Protein 1BH4 (pdb70)

Structure (mmCIF, N/CA/C/O backbone):
data_1BH4
#
_entry.id   1BH4
#
_cell.length_a   1.000
_cell.length_b   1.000
_cell.length_c   1.000
_cell.angle_alpha   90.00
_cell.angle_beta   90.00
_cell.angle_gamma   90.00
#
_symmetry.space_group_name_H-M   'P 1'
#
loop_
_atom_site.group_PDB
_atom_site.id
_atom_site.type_symbol
_atom_site.label_atom_id
_atom_site.label_alt_id
_atom_site.label_comp_id
_atom_site.label_asym_id
_atom_site.label_entity_id
_atom_site.label_seq_id
_atom_site.pdbx_PDB_ins_code
_atom_site.Cartn_x
_atom_site.Cartn_y
_atom_site.Cartn_z
_atom_site.occupancy
_atom_site.B_iso_or_equiv
_atom_site.auth_seq_id
_atom_site.auth_comp_id
_atom_sit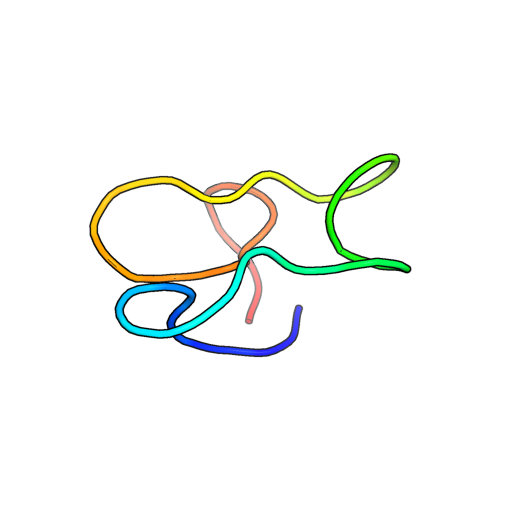e.auth_asym_id
_atom_site.auth_atom_id
_atom_site.pdbx_PDB_model_num
ATOM 1 N N . CYS A 1 1 ? 4.231 1.693 -6.088 1.00 0.00 1 CYS A N 1
ATOM 2 C CA . CYS A 1 1 ? 4.924 0.473 -5.576 1.00 0.00 1 CYS A CA 1
ATOM 3 C C . CYS A 1 1 ? 4.144 -0.755 -6.050 1.00 0.00 1 CYS A C 1
ATOM 4 O O . CYS A 1 1 ? 4.730 -1.718 -6.507 1.00 0.00 1 CYS A O 1
ATOM 11 N N . GLY A 1 2 ? 2.840 -0.675 -5.919 1.00 0.00 2 GLY A N 1
ATOM 12 C CA . GLY A 1 2 ? 1.968 -1.800 -6.343 1.00 0.00 2 GLY A CA 1
ATOM 13 C C . GLY A 1 2 ? 0.644 -1.265 -6.874 1.00 0.00 2 GLY A C 1
ATOM 14 O O . GLY A 1 2 ? 0.513 -1.024 -8.059 1.00 0.00 2 GLY A O 1
ATOM 18 N N . GLU A 1 3 ? -0.285 -1.088 -5.966 1.00 0.00 3 GLU A N 1
ATOM 19 C CA . GLU A 1 3 ? -1.655 -0.577 -6.314 1.00 0.00 3 GLU A CA 1
ATOM 20 C C . GLU A 1 3 ? -2.597 -0.575 -5.102 1.00 0.00 3 GLU A C 1
ATOM 21 O O . GLU A 1 3 ? -2.192 -0.823 -3.985 1.00 0.00 3 GLU A O 1
ATOM 33 N N . SER A 1 4 ? -3.846 -0.301 -5.383 1.00 0.00 4 SER A N 1
ATOM 34 C CA . SER A 1 4 ? -4.897 -0.254 -4.328 1.00 0.00 4 SER A CA 1
ATOM 35 C C . SER A 1 4 ? -4.917 -1.468 -3.407 1.00 0.00 4 SER A C 1
ATOM 36 O O . SER A 1 4 ? -4.606 -2.579 -3.793 1.00 0.00 4 SER A O 1
ATOM 44 N N . CYS A 1 5 ? -5.298 -1.160 -2.198 1.00 0.00 5 CYS A N 1
ATOM 45 C CA . CYS A 1 5 ? -5.403 -2.156 -1.101 1.00 0.00 5 CYS A CA 1
ATOM 46 C C . CYS A 1 5 ? -6.791 -2.090 -0.446 1.00 0.00 5 CYS A C 1
ATOM 47 O O . CYS A 1 5 ? -6.941 -2.257 0.751 1.00 0.00 5 CYS A O 1
ATOM 54 N N . VAL A 1 6 ? -7.771 -1.848 -1.276 1.00 0.00 6 VAL A N 1
ATOM 55 C CA . VAL A 1 6 ? -9.187 -1.749 -0.802 1.00 0.00 6 VAL A CA 1
ATOM 56 C C . VAL A 1 6 ? -9.678 -3.113 -0.293 1.00 0.00 6 VAL A C 1
ATOM 57 O O . VAL A 1 6 ? -10.054 -3.248 0.856 1.00 0.00 6 VAL A O 1
ATOM 70 N N . TRP A 1 7 ? -9.655 -4.079 -1.174 1.00 0.00 7 TRP A N 1
ATOM 71 C CA . TRP A 1 7 ? -10.104 -5.456 -0.826 1.00 0.00 7 TRP A CA 1
ATOM 72 C C . TRP A 1 7 ? -9.160 -6.130 0.177 1.00 0.00 7 TRP A C 1
ATOM 73 O O . TRP A 1 7 ? -9.599 -6.641 1.188 1.00 0.00 7 TRP A O 1
ATOM 94 N N . ILE A 1 8 ? -7.894 -6.103 -0.151 1.00 0.00 8 ILE A N 1
ATOM 95 C CA . ILE A 1 8 ? -6.842 -6.712 0.708 1.00 0.00 8 ILE A CA 1
ATOM 96 C C . ILE A 1 8 ? -5.664 -5.733 0.898 1.00 0.00 8 ILE A C 1
ATOM 97 O O . ILE A 1 8 ? -5.434 -4.899 0.045 1.00 0.00 8 ILE A O 1
ATOM 113 N N . PRO A 1 9 ? -4.946 -5.845 1.995 1.00 0.00 9 PRO A N 1
ATOM 114 C CA . PRO A 1 9 ? -3.691 -5.066 2.226 1.00 0.00 9 PRO A CA 1
ATOM 115 C C . PRO A 1 9 ? -2.534 -5.626 1.379 1.00 0.00 9 PRO A C 1
ATOM 116 O O . PRO A 1 9 ? -2.638 -6.699 0.816 1.00 0.00 9 PRO A O 1
ATOM 127 N N . CYS A 1 10 ? -1.467 -4.868 1.323 1.00 0.00 10 CYS A N 1
ATOM 128 C CA . CYS A 1 10 ? -0.259 -5.281 0.539 1.00 0.00 10 CYS A CA 1
ATOM 129 C C . CYS A 1 10 ? 0.664 -6.157 1.402 1.00 0.00 10 CYS A C 1
ATOM 130 O O . CYS A 1 10 ? 0.393 -6.392 2.564 1.00 0.00 10 CYS A O 1
ATOM 137 N N . ILE A 1 11 ? 1.730 -6.609 0.789 1.00 0.00 11 ILE A N 1
ATOM 138 C CA . ILE A 1 11 ? 2.737 -7.473 1.474 1.00 0.00 11 ILE A CA 1
ATOM 139 C C . ILE A 1 11 ? 4.100 -6.779 1.364 1.00 0.00 11 ILE A C 1
ATOM 140 O O . ILE A 1 11 ? 4.587 -6.220 2.328 1.00 0.00 11 ILE A O 1
ATOM 156 N N . SER A 1 12 ? 4.675 -6.832 0.189 1.00 0.00 12 SER A N 1
ATOM 157 C CA . SER A 1 12 ? 5.999 -6.197 -0.064 1.00 0.00 12 SER A CA 1
ATOM 158 C C . SER A 1 12 ? 5.878 -4.681 0.121 1.00 0.00 12 SER A C 1
ATOM 159 O O . SER A 1 12 ? 6.737 -4.046 0.701 1.00 0.00 12 SER A O 1
ATOM 167 N N . ALA A 1 13 ? 4.791 -4.159 -0.391 1.00 0.00 13 ALA A N 1
ATOM 168 C CA . ALA A 1 13 ? 4.507 -2.701 -0.302 1.00 0.00 13 ALA A CA 1
ATOM 169 C C . ALA A 1 13 ? 3.910 -2.315 1.066 1.00 0.00 13 ALA A C 1
ATOM 170 O O . ALA A 1 13 ? 3.429 -1.212 1.240 1.00 0.00 13 ALA A O 1
ATOM 177 N N . ALA A 1 14 ? 3.958 -3.238 1.996 1.00 0.00 14 ALA A N 1
ATOM 178 C CA . ALA A 1 14 ? 3.413 -2.982 3.366 1.00 0.00 14 ALA A CA 1
ATOM 179 C C . ALA A 1 14 ? 4.557 -2.473 4.252 1.00 0.00 14 ALA A C 1
ATOM 180 O O . ALA A 1 14 ? 4.432 -1.455 4.905 1.00 0.00 14 ALA A O 1
ATOM 187 N N . LEU A 1 15 ? 5.642 -3.209 4.239 1.00 0.00 15 LEU A N 1
ATOM 188 C CA . LEU A 1 15 ? 6.840 -2.843 5.047 1.00 0.00 15 LEU A CA 1
ATOM 189 C C . LEU A 1 15 ? 7.534 -1.608 4.451 1.00 0.00 15 LEU A C 1
ATOM 190 O O . LEU A 1 15 ? 7.551 -0.561 5.072 1.00 0.00 15 LEU A O 1
ATOM 206 N N . GLY A 1 16 ? 8.079 -1.766 3.270 1.00 0.00 16 GLY A N 1
ATOM 207 C CA . GLY A 1 16 ? 8.782 -0.645 2.577 1.00 0.00 16 GLY A CA 1
ATOM 208 C C . GLY A 1 16 ? 7.781 0.481 2.322 1.00 0.00 16 GLY A C 1
ATOM 209 O O . GLY A 1 16 ? 7.791 1.489 3.001 1.00 0.00 16 GLY A O 1
ATOM 213 N N . CYS A 1 17 ? 6.941 0.261 1.342 1.00 0.00 17 CYS A N 1
ATOM 214 C CA . CYS A 1 17 ? 5.902 1.272 0.982 1.00 0.00 17 CYS A CA 1
ATOM 215 C C . CYS A 1 17 ? 4.791 1.220 2.051 1.00 0.00 17 CYS A C 1
ATOM 216 O O . CYS A 1 17 ? 4.937 0.537 3.046 1.00 0.00 17 CYS A O 1
ATOM 223 N N . SER A 1 18 ? 3.713 1.932 1.826 1.00 0.00 18 SER A N 1
ATOM 224 C CA . SER A 1 18 ? 2.586 1.937 2.816 1.00 0.00 18 SER A CA 1
ATOM 225 C C . SER A 1 18 ? 1.231 2.132 2.128 1.00 0.00 18 SER A C 1
ATOM 226 O O . SER A 1 18 ? 1.107 2.922 1.210 1.00 0.00 18 SER A O 1
ATOM 234 N N . CYS A 1 19 ? 0.250 1.400 2.596 1.00 0.00 19 CYS A N 1
ATOM 235 C CA . CYS A 1 19 ? -1.117 1.507 2.005 1.00 0.00 19 CYS A CA 1
ATOM 236 C C . CYS A 1 19 ? -1.850 2.721 2.585 1.00 0.00 19 CYS A C 1
ATOM 237 O O . CYS A 1 19 ? -2.142 2.771 3.764 1.00 0.00 19 CYS A O 1
ATOM 244 N N . LYS A 1 20 ? -2.116 3.666 1.719 1.00 0.00 20 LYS A N 1
ATOM 245 C CA . LYS A 1 20 ? -2.827 4.916 2.119 1.00 0.00 20 LYS A CA 1
ATOM 246 C C . LYS A 1 20 ? -3.683 5.378 0.934 1.00 0.00 20 LYS A C 1
ATOM 247 O O . LYS A 1 20 ? -3.227 5.373 -0.193 1.00 0.00 20 LYS A O 1
ATOM 266 N N . ASN A 1 21 ? -4.900 5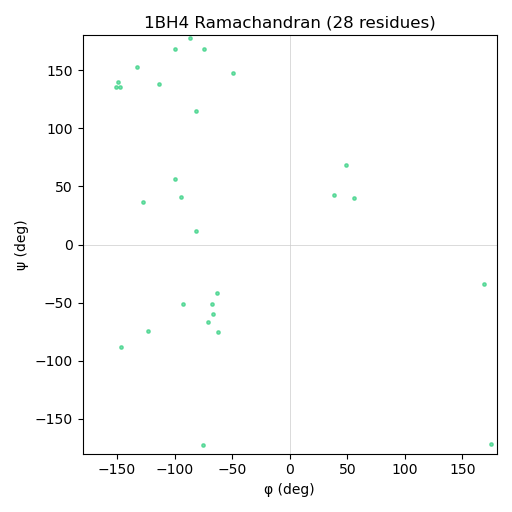.759 1.242 1.00 0.00 21 ASN A N 1
ATOM 267 C CA . ASN A 1 21 ? -5.873 6.237 0.208 1.00 0.00 21 ASN A CA 1
ATOM 268 C C . ASN A 1 21 ? -5.930 5.257 -0.979 1.00 0.00 21 ASN A C 1
ATOM 269 O O . ASN A 1 21 ? -5.507 5.564 -2.077 1.00 0.00 21 ASN A O 1
ATOM 280 N N . LYS A 1 22 ? -6.461 4.096 -0.682 1.00 0.00 22 LYS A N 1
ATOM 281 C CA . LYS A 1 22 ? -6.623 2.980 -1.673 1.00 0.00 22 LYS A CA 1
ATOM 282 C C . LYS A 1 22 ? -5.457 2.812 -2.671 1.00 0.00 22 LYS A C 1
ATOM 283 O O . LYS A 1 22 ? -5.672 2.603 -3.849 1.00 0.00 22 LYS A O 1
ATOM 302 N N . VAL A 1 23 ? -4.250 2.924 -2.169 1.00 0.00 23 VAL A N 1
ATOM 303 C CA . VAL A 1 23 ? -3.035 2.777 -3.014 1.00 0.00 23 VAL A CA 1
ATOM 304 C C . VAL A 1 23 ? -1.874 2.239 -2.150 1.00 0.00 23 VAL A C 1
ATOM 305 O O . VAL A 1 23 ? -1.683 2.725 -1.052 1.00 0.00 23 VAL A O 1
ATOM 318 N N . CYS A 1 24 ? -1.135 1.271 -2.645 1.00 0.00 24 CYS A N 1
ATOM 319 C CA . CYS A 1 24 ? 0.010 0.704 -1.854 1.00 0.00 24 CYS A CA 1
ATOM 320 C C . CYS A 1 24 ? 1.312 1.332 -2.365 1.00 0.00 24 CYS A C 1
ATOM 321 O O . CYS A 1 24 ? 2.229 0.642 -2.760 1.00 0.00 24 CYS A O 1
ATOM 328 N N . TYR A 1 25 ? 1.337 2.640 -2.330 1.00 0.00 25 TYR A N 1
ATOM 329 C CA . TYR A 1 25 ? 2.526 3.419 -2.796 1.00 0.00 25 TYR A CA 1
ATOM 330 C C . TYR A 1 25 ? 3.395 3.864 -1.622 1.00 0.00 25 TYR A C 1
ATOM 331 O O . TYR A 1 25 ? 2.989 3.781 -0.480 1.00 0.00 25 TYR A O 1
ATOM 349 N N . ARG A 1 26 ? 4.573 4.331 -1.948 1.00 0.00 26 ARG A N 1
ATOM 350 C CA . ARG A 1 26 ? 5.525 4.808 -0.898 1.00 0.00 26 ARG A CA 1
ATOM 351 C C . ARG A 1 26 ? 5.313 6.326 -0.765 1.00 0.00 26 ARG A C 1
ATOM 352 O O . ARG A 1 26 ? 6.246 7.096 -0.630 1.00 0.00 26 ARG A O 1
ATOM 373 N N . ASN A 1 27 ? 4.053 6.692 -0.813 1.00 0.00 27 ASN A N 1
ATOM 374 C CA . ASN A 1 27 ? 3.615 8.117 -0.707 1.00 0.00 27 ASN A CA 1
ATOM 375 C C . ASN A 1 27 ? 4.295 8.983 -1.783 1.00 0.00 27 ASN A C 1
ATOM 376 O O . ASN A 1 27 ? 4.691 10.106 -1.533 1.00 0.00 27 ASN A O 1
ATOM 387 N N . GLY A 1 28 ? 4.404 8.417 -2.961 1.00 0.00 28 GLY A N 1
ATOM 388 C CA . GLY A 1 28 ? 5.042 9.147 -4.090 1.00 0.00 28 GLY A CA 1
ATOM 389 C C . GLY A 1 28 ? 5.338 8.266 -5.311 1.00 0.00 28 GLY A C 1
ATOM 390 O O . GLY A 1 28 ? 5.250 8.738 -6.428 1.00 0.00 28 GLY A O 1
ATOM 394 N N . ILE A 1 29 ? 5.676 7.022 -5.070 1.00 0.00 29 ILE A N 1
ATOM 395 C CA . ILE A 1 29 ? 5.990 6.075 -6.188 1.00 0.00 29 ILE A CA 1
ATOM 396 C C . ILE A 1 29 ? 4.930 4.955 -6.273 1.00 0.00 29 ILE A C 1
ATOM 397 O O . ILE A 1 29 ? 4.521 4.445 -5.248 1.00 0.00 29 ILE A O 1
ATOM 413 N N . PRO A 1 30 ? 4.504 4.592 -7.465 1.00 0.00 30 PRO A N 1
ATOM 414 C CA . PRO A 1 30 ? 3.639 3.398 -7.653 1.00 0.00 30 PRO A CA 1
ATOM 415 C C . PRO A 1 30 ? 4.434 2.134 -7.302 1.00 0.00 30 PRO A C 1
ATOM 416 O O . PRO A 1 30 ? 5.185 1.613 -8.104 1.00 0.00 30 PRO A O 1
ATOM 427 N N . CYS A 1 1 ? 4.431 1.203 -5.905 1.00 0.00 1 CYS A N 2
ATOM 428 C CA . CYS A 1 1 ? 5.021 -0.029 -5.306 1.00 0.00 1 CYS A CA 2
ATOM 429 C C . CYS A 1 1 ? 4.177 -1.212 -5.782 1.00 0.00 1 CYS A C 2
ATOM 430 O O . CYS A 1 1 ? 4.709 -2.233 -6.176 1.00 0.00 1 CYS A O 2
ATOM 437 N N . GLY A 1 2 ? 2.880 -1.025 -5.726 1.00 0.00 2 GLY A N 2
ATOM 438 C CA . GLY A 1 2 ? 1.941 -2.089 -6.161 1.00 0.00 2 GLY A CA 2
ATOM 439 C C . GLY A 1 2 ? 0.669 -1.442 -6.698 1.00 0.00 2 GLY A C 2
ATOM 440 O O . GLY A 1 2 ? 0.579 -1.138 -7.872 1.00 0.00 2 GLY A O 2
ATOM 444 N N . GLU A 1 3 ? -0.260 -1.250 -5.795 1.00 0.00 3 GLU A N 2
ATOM 445 C CA . GLU A 1 3 ? -1.596 -0.637 -6.104 1.00 0.00 3 GLU A CA 2
ATOM 446 C C . GLU A 1 3 ? -2.522 -0.734 -4.880 1.00 0.00 3 GLU A C 2
ATOM 447 O O . GLU A 1 3 ? -2.071 -1.008 -3.786 1.00 0.00 3 GLU A O 2
ATOM 459 N N . SER A 1 4 ? -3.794 -0.509 -5.116 1.00 0.00 4 SER A N 2
ATOM 460 C CA . SER A 1 4 ? -4.830 -0.562 -4.041 1.00 0.00 4 SER A CA 2
ATOM 461 C C . SER A 1 4 ? -4.665 -1.717 -3.054 1.00 0.00 4 SER A C 2
ATOM 462 O O . SER A 1 4 ? -4.228 -2.803 -3.382 1.00 0.00 4 SER A O 2
ATOM 470 N N . CYS A 1 5 ? -5.049 -1.383 -1.855 1.00 0.00 5 CYS A N 2
ATOM 471 C CA . CYS A 1 5 ? -5.000 -2.300 -0.691 1.00 0.00 5 CYS A CA 2
ATOM 472 C C . CYS A 1 5 ? -6.252 -2.054 0.168 1.00 0.00 5 CYS A C 2
ATOM 473 O O . CYS A 1 5 ? -6.225 -2.145 1.381 1.00 0.00 5 CYS A O 2
ATOM 480 N N . VAL A 1 6 ? -7.321 -1.750 -0.522 1.00 0.00 6 VAL A N 2
ATOM 481 C CA . VAL A 1 6 ? -8.633 -1.473 0.142 1.00 0.00 6 VAL A CA 2
ATOM 482 C C . VAL A 1 6 ? -9.222 -2.763 0.735 1.00 0.00 6 VAL A C 2
ATOM 483 O O . VAL A 1 6 ? -9.432 -2.862 1.928 1.00 0.00 6 VAL A O 2
ATOM 496 N N . TRP A 1 7 ? -9.466 -3.709 -0.138 1.00 0.00 7 TRP A N 2
ATOM 497 C CA . TRP A 1 7 ? -10.042 -5.020 0.272 1.00 0.00 7 TRP A CA 2
ATOM 498 C C . TRP A 1 7 ? -9.099 -5.809 1.184 1.00 0.00 7 TRP A C 2
ATOM 499 O O . TRP A 1 7 ? -9.499 -6.284 2.229 1.00 0.00 7 TRP A O 2
ATOM 520 N N . ILE A 1 8 ? -7.875 -5.916 0.740 1.00 0.00 8 ILE A N 2
ATOM 521 C CA . ILE A 1 8 ? -6.822 -6.649 1.493 1.00 0.00 8 ILE A CA 2
ATOM 522 C C . ILE A 1 8 ? -5.529 -5.812 1.578 1.00 0.00 8 ILE A C 2
ATOM 523 O O . ILE A 1 8 ? -5.358 -4.887 0.810 1.00 0.00 8 ILE A O 2
ATOM 539 N N . PRO A 1 9 ? -4.652 -6.148 2.501 1.00 0.00 9 PRO A N 2
ATOM 540 C CA . PRO A 1 9 ? -3.288 -5.545 2.563 1.00 0.00 9 PRO A CA 2
ATOM 541 C C . PRO A 1 9 ? -2.473 -5.971 1.332 1.00 0.00 9 PRO A C 2
ATOM 542 O O . PRO A 1 9 ? -2.709 -7.023 0.768 1.00 0.00 9 PRO A O 2
ATOM 553 N N . CYS A 1 10 ? -1.536 -5.135 0.958 1.00 0.00 10 CYS A N 2
ATOM 554 C CA . CYS A 1 10 ? -0.673 -5.436 -0.227 1.00 0.00 10 CYS A CA 2
ATOM 555 C C . CYS A 1 10 ? 0.280 -6.609 0.033 1.00 0.00 10 CYS A C 2
ATOM 556 O O . CYS A 1 10 ? 0.472 -7.031 1.158 1.00 0.00 10 CYS A O 2
ATOM 563 N N . ILE A 1 11 ? 0.844 -7.092 -1.044 1.00 0.00 11 ILE A N 2
ATOM 564 C CA . ILE A 1 11 ? 1.805 -8.236 -0.981 1.00 0.00 11 ILE A CA 2
ATOM 565 C C . ILE A 1 11 ? 3.226 -7.682 -0.799 1.00 0.00 11 ILE A C 2
ATOM 566 O O . ILE A 1 11 ? 4.032 -8.261 -0.098 1.00 0.00 11 ILE A O 2
ATOM 582 N N . SER A 1 12 ? 3.477 -6.568 -1.445 1.00 0.00 12 SER A N 2
ATOM 583 C CA . SER A 1 12 ? 4.804 -5.906 -1.372 1.00 0.00 12 SER A CA 2
ATOM 584 C C . SER A 1 12 ? 4.908 -5.099 -0.061 1.00 0.00 12 SER A C 2
ATOM 585 O O . SER A 1 12 ? 4.974 -5.690 1.000 1.00 0.00 12 SER A O 2
ATOM 593 N N . ALA A 1 13 ? 4.922 -3.789 -0.167 1.00 0.00 13 ALA A N 2
ATOM 594 C CA . ALA A 1 13 ? 5.023 -2.876 1.023 1.00 0.00 13 ALA A CA 2
ATOM 595 C C . ALA A 1 13 ? 6.307 -3.072 1.859 1.00 0.00 13 ALA A C 2
ATOM 596 O O . ALA A 1 13 ? 6.524 -2.361 2.822 1.00 0.00 13 ALA A O 2
ATOM 603 N N . ALA A 1 14 ? 7.118 -4.023 1.465 1.00 0.00 14 ALA A N 2
ATOM 604 C CA . ALA A 1 14 ? 8.392 -4.319 2.190 1.00 0.00 14 ALA A CA 2
ATOM 605 C C . ALA A 1 14 ? 9.469 -3.270 1.890 1.00 0.00 14 ALA A C 2
ATOM 606 O O . ALA A 1 14 ? 10.286 -2.971 2.737 1.00 0.00 14 ALA A O 2
ATOM 613 N N . LEU A 1 15 ? 9.431 -2.749 0.687 1.00 0.00 15 LEU A N 2
ATOM 614 C CA . LEU A 1 15 ? 10.417 -1.716 0.251 1.00 0.00 15 LEU A CA 2
ATOM 615 C C . LEU A 1 15 ? 10.398 -0.507 1.200 1.00 0.00 15 LEU A C 2
ATOM 616 O O . LEU A 1 15 ? 11.421 0.085 1.484 1.00 0.00 15 LEU A O 2
ATOM 632 N N . GLY A 1 16 ? 9.210 -0.198 1.651 1.00 0.00 16 GLY A N 2
ATOM 633 C CA . GLY A 1 16 ? 8.983 0.941 2.580 1.00 0.00 16 GLY A CA 2
ATOM 634 C C . GLY A 1 16 ? 7.619 1.583 2.297 1.00 0.00 16 GLY A C 2
ATOM 635 O O . GLY A 1 16 ? 7.247 2.551 2.933 1.00 0.00 16 GLY A O 2
ATOM 639 N N . CYS A 1 17 ? 6.917 1.020 1.343 1.00 0.00 17 CYS A N 2
ATOM 640 C CA . CYS A 1 17 ? 5.572 1.538 0.954 1.00 0.00 17 CYS A CA 2
ATOM 641 C C . CYS A 1 17 ? 4.563 1.425 2.102 1.00 0.00 17 CYS A C 2
ATOM 642 O O . CYS A 1 17 ? 4.659 0.545 2.936 1.00 0.00 17 CYS A O 2
ATOM 649 N N . SER A 1 18 ? 3.628 2.340 2.088 1.00 0.00 18 SER A N 2
ATOM 650 C CA . SER A 1 18 ? 2.555 2.391 3.127 1.00 0.00 18 SER A CA 2
ATOM 651 C C . SER A 1 18 ? 1.216 2.579 2.409 1.00 0.00 18 SER A C 2
ATOM 652 O O . SER A 1 18 ? 1.095 3.443 1.561 1.00 0.00 18 SER A O 2
ATOM 660 N N . CYS A 1 19 ? 0.251 1.767 2.763 1.00 0.00 19 CYS A N 2
ATOM 661 C CA . CYS A 1 19 ? -1.087 1.882 2.109 1.00 0.00 19 CYS A CA 2
ATOM 662 C C . CYS A 1 19 ? -1.806 3.153 2.572 1.00 0.00 19 CYS A C 2
ATOM 663 O O . CYS A 1 19 ? -2.044 3.357 3.747 1.00 0.00 19 CYS A O 2
ATOM 670 N N . LYS A 1 20 ? -2.123 3.965 1.599 1.00 0.00 20 LYS A N 2
ATOM 671 C CA . LYS A 1 20 ? -2.828 5.259 1.838 1.00 0.00 20 LYS A CA 2
ATOM 672 C C . LYS A 1 20 ? -3.529 5.676 0.542 1.00 0.00 20 LYS A C 2
ATOM 673 O O . LYS A 1 20 ? -3.025 5.424 -0.536 1.00 0.00 20 LYS A O 2
ATOM 692 N N . ASN A 1 21 ? -4.673 6.303 0.694 1.00 0.00 21 ASN A N 2
ATOM 693 C CA . ASN A 1 21 ? -5.479 6.772 -0.481 1.00 0.00 21 ASN A CA 2
ATOM 694 C C . ASN A 1 21 ? -5.702 5.605 -1.462 1.00 0.00 21 ASN A C 2
ATOM 695 O O . ASN A 1 21 ? -5.361 5.680 -2.628 1.00 0.00 21 ASN A O 2
ATOM 706 N N . LYS A 1 22 ? -6.277 4.560 -0.912 1.00 0.00 22 LYS A N 2
ATOM 707 C CA . LYS A 1 22 ? -6.604 3.293 -1.649 1.00 0.00 22 LYS A CA 2
ATOM 708 C C . LYS A 1 22 ? -5.543 2.851 -2.682 1.00 0.00 22 LYS A C 2
ATOM 709 O O . LYS A 1 22 ? -5.863 2.385 -3.759 1.00 0.00 22 LYS A O 2
ATOM 728 N N . VAL A 1 23 ? -4.300 3.023 -2.303 1.00 0.00 23 VAL A N 2
ATOM 729 C CA . VAL A 1 23 ? -3.143 2.651 -3.157 1.00 0.00 23 VAL A CA 2
ATOM 730 C C . VAL A 1 23 ? -1.977 2.272 -2.224 1.00 0.00 23 VAL A C 2
ATOM 731 O O . VAL A 1 23 ? -1.817 2.874 -1.179 1.00 0.00 23 VAL A O 2
ATOM 744 N N . CYS A 1 24 ? -1.197 1.297 -2.623 1.00 0.00 24 CYS A N 2
ATOM 745 C CA . CYS A 1 24 ? -0.038 0.858 -1.777 1.00 0.00 24 CYS A CA 2
ATOM 746 C C . CYS A 1 24 ? 1.277 1.405 -2.333 1.00 0.00 24 CYS A C 2
ATOM 747 O O . CYS A 1 24 ? 2.113 0.658 -2.803 1.00 0.00 24 CYS A O 2
ATOM 754 N N . TYR A 1 25 ? 1.412 2.704 -2.257 1.00 0.00 25 TYR A N 2
ATOM 755 C CA . TYR A 1 25 ? 2.638 3.403 -2.756 1.00 0.00 25 TYR A CA 2
ATOM 756 C C . TYR A 1 25 ? 3.448 3.938 -1.572 1.00 0.00 25 TYR A C 2
ATOM 757 O O . TYR A 1 25 ? 2.983 3.940 -0.449 1.00 0.00 25 TYR A O 2
ATOM 775 N N . ARG A 1 26 ? 4.645 4.376 -1.871 1.00 0.00 26 ARG A N 2
ATOM 776 C CA . ARG A 1 26 ? 5.548 4.936 -0.816 1.00 0.00 26 ARG A CA 2
ATOM 777 C C . ARG A 1 26 ? 5.425 6.467 -0.908 1.00 0.00 26 ARG A C 2
ATOM 778 O O . ARG A 1 26 ? 6.387 7.199 -0.773 1.00 0.00 26 ARG A O 2
ATOM 799 N N . ASN A 1 27 ? 4.202 6.878 -1.140 1.00 0.00 27 ASN A N 2
ATOM 800 C CA . ASN A 1 27 ? 3.835 8.321 -1.274 1.00 0.00 27 ASN A CA 2
ATOM 801 C C . ASN A 1 27 ? 4.676 8.991 -2.372 1.00 0.00 27 ASN A C 2
ATOM 802 O O . ASN A 1 27 ? 5.174 10.089 -2.209 1.00 0.00 27 ASN A O 2
ATOM 813 N N . GLY A 1 28 ? 4.802 8.292 -3.472 1.00 0.00 28 GLY A N 2
ATOM 814 C CA . GLY A 1 28 ? 5.594 8.829 -4.613 1.00 0.00 28 GLY A CA 2
ATOM 815 C C . GLY A 1 28 ? 5.941 7.773 -5.665 1.00 0.00 28 GLY A C 2
ATOM 816 O O . GLY A 1 28 ? 6.029 8.095 -6.835 1.00 0.00 28 GLY A O 2
ATOM 820 N N . ILE A 1 29 ? 6.127 6.552 -5.227 1.00 0.00 29 ILE A N 2
ATOM 821 C CA . ILE A 1 29 ? 6.476 5.440 -6.166 1.00 0.00 29 ILE A CA 2
ATOM 822 C C . ILE A 1 29 ? 5.314 4.427 -6.242 1.00 0.00 29 ILE A C 2
ATOM 823 O O . ILE A 1 29 ? 4.756 4.081 -5.220 1.00 0.00 29 ILE A O 2
ATOM 839 N N . PRO A 1 30 ? 4.968 3.976 -7.427 1.00 0.00 30 PRO A N 2
ATOM 840 C CA . PRO A 1 30 ? 4.015 2.848 -7.583 1.00 0.00 30 PRO A CA 2
ATOM 841 C C . PRO A 1 30 ? 4.707 1.559 -7.132 1.00 0.00 30 PRO A C 2
ATOM 842 O O . PRO A 1 30 ? 5.445 0.943 -7.877 1.00 0.00 30 PRO A O 2
ATOM 853 N N . CYS A 1 1 ? 4.388 1.373 -5.930 1.00 0.00 1 CYS A N 3
ATOM 854 C CA . CYS A 1 1 ? 4.983 0.112 -5.389 1.00 0.00 1 CYS A CA 3
ATOM 855 C C . CYS A 1 1 ? 4.174 -1.049 -5.968 1.00 0.00 1 CYS A C 3
ATOM 856 O O . CYS A 1 1 ? 4.735 -2.006 -6.466 1.00 0.00 1 CYS A O 3
ATOM 863 N N . GLY A 1 2 ? 2.871 -0.915 -5.881 1.00 0.00 2 GLY A N 3
ATOM 864 C CA . GLY A 1 2 ? 1.962 -1.964 -6.404 1.00 0.00 2 GLY A CA 3
ATOM 865 C C . GLY A 1 2 ? 0.664 -1.313 -6.877 1.00 0.00 2 GLY A C 3
ATOM 866 O O . GLY A 1 2 ? 0.547 -0.940 -8.028 1.00 0.00 2 GLY A O 3
ATOM 870 N N . GLU A 1 3 ? -0.256 -1.191 -5.952 1.00 0.00 3 GLU A N 3
ATOM 871 C CA . GLU A 1 3 ? -1.602 -0.585 -6.224 1.00 0.00 3 GLU A CA 3
ATOM 872 C C . GLU A 1 3 ? -2.511 -0.693 -4.990 1.00 0.00 3 GLU A C 3
ATOM 873 O O . GLU A 1 3 ? -2.055 -0.994 -3.903 1.00 0.00 3 GLU A O 3
ATOM 885 N N . SER A 1 4 ? -3.780 -0.449 -5.221 1.00 0.00 4 SER A N 3
ATOM 886 C CA . SER A 1 4 ? -4.821 -0.500 -4.153 1.00 0.00 4 SER A CA 3
ATOM 887 C C . SER A 1 4 ? -4.702 -1.677 -3.186 1.00 0.00 4 SER A C 3
ATOM 888 O O . SER A 1 4 ? -4.296 -2.771 -3.528 1.00 0.00 4 SER A O 3
ATOM 896 N N . CYS A 1 5 ? -5.091 -1.345 -1.987 1.00 0.00 5 CYS A N 3
ATOM 897 C CA . CYS A 1 5 ? -5.087 -2.271 -0.828 1.00 0.00 5 CYS A CA 3
ATOM 898 C C . CYS A 1 5 ? -6.422 -2.109 -0.082 1.00 0.00 5 CYS A C 3
ATOM 899 O O . CYS A 1 5 ? -6.476 -2.030 1.131 1.00 0.00 5 CYS A O 3
ATOM 906 N N . VAL A 1 6 ? -7.471 -2.068 -0.862 1.00 0.00 6 VAL A N 3
ATOM 907 C CA . VAL A 1 6 ? -8.847 -1.915 -0.303 1.00 0.00 6 VAL A CA 3
ATOM 908 C C . VAL A 1 6 ? -9.349 -3.276 0.197 1.00 0.00 6 VAL A C 3
ATOM 909 O O . VAL A 1 6 ? -9.540 -3.470 1.382 1.00 0.00 6 VAL A O 3
ATOM 922 N N . TRP A 1 7 ? -9.540 -4.173 -0.735 1.00 0.00 7 TRP A N 3
ATOM 923 C CA . TRP A 1 7 ? -10.025 -5.544 -0.415 1.00 0.00 7 TRP A CA 3
ATOM 924 C C . TRP A 1 7 ? -8.980 -6.334 0.384 1.00 0.00 7 TRP A C 3
ATOM 925 O O . TRP A 1 7 ? -9.308 -6.979 1.362 1.00 0.00 7 TRP A O 3
ATOM 946 N N . ILE A 1 8 ? -7.755 -6.251 -0.072 1.00 0.00 8 ILE A N 3
ATOM 947 C CA . ILE A 1 8 ? -6.611 -6.948 0.573 1.00 0.00 8 ILE A CA 3
ATOM 948 C C . ILE A 1 8 ? -5.601 -5.909 1.096 1.00 0.00 8 ILE A C 3
ATOM 949 O O . ILE A 1 8 ? -5.680 -4.757 0.720 1.00 0.00 8 ILE A O 3
ATOM 965 N N . PRO A 1 9 ? -4.680 -6.317 1.941 1.00 0.00 9 PRO A N 3
ATOM 966 C CA . PRO A 1 9 ? -3.473 -5.502 2.269 1.00 0.00 9 PRO A CA 3
ATOM 967 C C . PRO A 1 9 ? -2.473 -5.553 1.095 1.00 0.00 9 PRO A C 3
ATOM 968 O O . PRO A 1 9 ? -2.780 -6.072 0.039 1.00 0.00 9 PRO A O 3
ATOM 979 N N . CYS A 1 10 ? -1.304 -5.008 1.321 1.00 0.00 10 CYS A N 3
ATOM 980 C CA . CYS A 1 10 ? -0.240 -4.994 0.267 1.00 0.00 10 CYS A CA 3
ATOM 981 C C . CYS A 1 10 ? 0.400 -6.398 0.162 1.00 0.00 10 CYS A C 3
ATOM 982 O O . CYS A 1 10 ? -0.118 -7.357 0.700 1.00 0.00 10 CYS A O 3
ATOM 989 N N . ILE A 1 11 ? 1.509 -6.470 -0.534 1.00 0.00 11 ILE A N 3
ATOM 990 C CA . ILE A 1 11 ? 2.243 -7.759 -0.723 1.00 0.00 11 ILE A CA 3
ATOM 991 C C . ILE A 1 11 ? 3.743 -7.504 -0.535 1.00 0.00 11 ILE A C 3
ATOM 992 O O . ILE A 1 11 ? 4.379 -8.113 0.304 1.00 0.00 11 ILE A O 3
ATOM 1008 N N . SER A 1 12 ? 4.251 -6.602 -1.336 1.00 0.00 12 SER A N 3
ATOM 1009 C CA . SER A 1 12 ? 5.693 -6.226 -1.295 1.00 0.00 12 SER A CA 3
ATOM 1010 C C . SER A 1 12 ? 6.106 -5.686 0.085 1.00 0.00 12 SER A C 3
ATOM 1011 O O . SER A 1 12 ? 6.620 -6.433 0.895 1.00 0.00 12 SER A O 3
ATOM 1019 N N . ALA A 1 13 ? 5.873 -4.413 0.308 1.00 0.00 13 ALA A N 3
ATOM 1020 C CA . ALA A 1 13 ? 6.221 -3.734 1.603 1.00 0.00 13 ALA A CA 3
ATOM 1021 C C . ALA A 1 13 ? 7.743 -3.624 1.829 1.00 0.00 13 ALA A C 3
ATOM 1022 O O . ALA A 1 13 ? 8.177 -2.870 2.679 1.00 0.00 13 ALA A O 3
ATOM 1029 N N . ALA A 1 14 ? 8.508 -4.374 1.069 1.00 0.00 14 ALA A N 3
ATOM 1030 C CA . ALA A 1 14 ? 10.000 -4.353 1.193 1.00 0.00 14 ALA A CA 3
ATOM 1031 C C . ALA A 1 14 ? 10.509 -2.988 0.723 1.00 0.00 14 ALA A C 3
ATOM 1032 O O . ALA A 1 14 ? 11.472 -2.462 1.249 1.00 0.00 14 ALA A O 3
ATOM 1039 N N . LEU A 1 15 ? 9.825 -2.464 -0.265 1.00 0.00 15 LEU A N 3
ATOM 1040 C CA . LEU A 1 15 ? 10.175 -1.134 -0.848 1.00 0.00 15 LEU A CA 3
ATOM 1041 C C . LEU A 1 15 ? 9.916 -0.008 0.175 1.00 0.00 15 LEU A C 3
ATOM 1042 O O . LEU A 1 15 ? 10.231 1.139 -0.077 1.00 0.00 15 LEU A O 3
ATOM 1058 N N . GLY A 1 16 ? 9.348 -0.382 1.296 1.00 0.00 16 GLY A N 3
ATOM 1059 C CA . GLY A 1 16 ? 9.030 0.583 2.382 1.00 0.00 16 GLY A CA 3
ATOM 1060 C C . GLY A 1 16 ? 7.696 1.280 2.097 1.00 0.00 16 GLY A C 3
ATOM 1061 O O . GLY A 1 16 ? 7.446 2.368 2.581 1.00 0.00 16 GLY A O 3
ATOM 1065 N N . CYS A 1 17 ? 6.877 0.621 1.313 1.00 0.00 17 CYS A N 3
ATOM 1066 C CA . CYS A 1 17 ? 5.544 1.186 0.952 1.00 0.00 17 CYS A CA 3
ATOM 1067 C C . CYS A 1 17 ? 4.565 1.148 2.132 1.00 0.00 17 CYS A C 3
ATOM 1068 O O . CYS A 1 17 ? 4.747 0.410 3.081 1.00 0.00 17 CYS A O 3
ATOM 1075 N N . SER A 1 18 ? 3.553 1.968 2.010 1.00 0.00 18 SER A N 3
ATOM 1076 C CA . SER A 1 18 ? 2.488 2.080 3.052 1.00 0.00 18 SER A CA 3
ATOM 1077 C C . SER A 1 18 ? 1.168 2.348 2.328 1.00 0.00 18 SER A C 3
ATOM 1078 O O . SER A 1 18 ? 1.105 3.197 1.458 1.00 0.00 18 SER A O 3
ATOM 1086 N N . CYS A 1 19 ? 0.151 1.614 2.707 1.00 0.00 19 CYS A N 3
ATOM 1087 C CA . CYS A 1 19 ? -1.183 1.796 2.064 1.00 0.00 19 CYS A CA 3
ATOM 1088 C C . CYS A 1 19 ? -1.808 3.129 2.489 1.00 0.00 19 CYS A C 3
ATOM 1089 O O . CYS A 1 19 ? -2.181 3.316 3.630 1.00 0.00 19 CYS A O 3
ATOM 1096 N N . LYS A 1 20 ? -1.889 4.012 1.526 1.00 0.00 20 LYS A N 3
ATOM 1097 C CA . LYS A 1 20 ? -2.468 5.370 1.747 1.00 0.00 20 LYS A CA 3
ATOM 1098 C C . LYS A 1 20 ? -3.345 5.724 0.539 1.00 0.00 20 LYS A C 3
ATOM 1099 O O . LYS A 1 20 ? -2.923 5.594 -0.595 1.00 0.00 20 LYS A O 3
ATOM 1118 N N . ASN A 1 21 ? -4.544 6.162 0.837 1.00 0.00 21 ASN A N 3
ATOM 1119 C CA . ASN A 1 21 ? -5.538 6.555 -0.211 1.00 0.00 21 ASN A CA 3
ATOM 1120 C C . ASN A 1 21 ? -5.752 5.422 -1.235 1.00 0.00 21 ASN A C 3
ATOM 1121 O O . ASN A 1 21 ? -5.411 5.548 -2.396 1.00 0.00 21 ASN A O 3
ATOM 1132 N N . LYS A 1 22 ? -6.318 4.349 -0.735 1.00 0.00 22 LYS A N 3
ATOM 1133 C CA . LYS A 1 22 ? -6.628 3.117 -1.541 1.00 0.00 22 LYS A CA 3
ATOM 1134 C C . LYS A 1 22 ? -5.582 2.774 -2.624 1.00 0.00 22 LYS A C 3
ATOM 1135 O O . LYS A 1 22 ? -5.919 2.357 -3.715 1.00 0.00 22 LYS A O 3
ATOM 1154 N N . VAL A 1 23 ? -4.336 2.975 -2.269 1.00 0.00 23 VAL A N 3
ATOM 1155 C CA . VAL A 1 23 ? -3.183 2.707 -3.163 1.00 0.00 23 VAL A CA 3
ATOM 1156 C C . VAL A 1 23 ? -1.995 2.331 -2.251 1.00 0.00 23 VAL A C 3
ATOM 1157 O O . VAL A 1 23 ? -1.792 2.991 -1.250 1.00 0.00 23 VAL A O 3
ATOM 1170 N N . CYS A 1 24 ? -1.246 1.307 -2.601 1.00 0.00 24 CYS A N 3
ATOM 1171 C CA . CYS A 1 24 ? -0.080 0.910 -1.737 1.00 0.00 24 CYS A CA 3
ATOM 1172 C C . CYS A 1 24 ? 1.230 1.368 -2.382 1.00 0.00 24 CYS A C 3
ATOM 1173 O O . CYS A 1 24 ? 1.918 0.594 -3.021 1.00 0.00 24 CYS A O 3
ATOM 1180 N N . TYR A 1 25 ? 1.521 2.631 -2.179 1.00 0.00 25 TYR A N 3
ATOM 1181 C CA . TYR A 1 25 ? 2.756 3.280 -2.727 1.00 0.00 25 TYR A CA 3
ATOM 1182 C C . TYR A 1 25 ? 3.684 3.699 -1.583 1.00 0.00 25 TYR A C 3
ATOM 1183 O O . TYR A 1 25 ? 3.304 3.669 -0.428 1.00 0.00 25 TYR A O 3
ATOM 1201 N N . ARG A 1 26 ? 4.881 4.084 -1.953 1.00 0.00 26 ARG A N 3
ATOM 1202 C CA . ARG A 1 26 ? 5.898 4.527 -0.949 1.00 0.00 26 ARG A CA 3
ATOM 1203 C C . ARG A 1 26 ? 5.824 6.059 -0.848 1.00 0.00 26 ARG A C 3
ATOM 1204 O O . ARG A 1 26 ? 6.827 6.747 -0.785 1.00 0.00 26 ARG A O 3
ATOM 1225 N N . ASN A 1 27 ? 4.600 6.533 -0.837 1.00 0.00 27 ASN A N 3
ATOM 1226 C CA . ASN A 1 27 ? 4.300 7.995 -0.744 1.00 0.00 27 ASN A CA 3
ATOM 1227 C C . ASN A 1 27 ? 4.994 8.786 -1.867 1.00 0.00 27 ASN A C 3
ATOM 1228 O O . ASN A 1 27 ? 5.522 9.860 -1.647 1.00 0.00 27 ASN A O 3
ATOM 1239 N N . GLY A 1 28 ? 4.965 8.219 -3.049 1.00 0.00 28 GLY A N 3
ATOM 1240 C CA . GLY A 1 28 ? 5.603 8.888 -4.218 1.00 0.00 28 GLY A CA 3
ATOM 1241 C C . GLY A 1 28 ? 5.869 7.950 -5.401 1.00 0.00 28 GLY A C 3
ATOM 1242 O O . GLY A 1 28 ? 5.761 8.368 -6.537 1.00 0.00 28 GLY A O 3
ATOM 1246 N N . ILE A 1 29 ? 6.208 6.718 -5.105 1.00 0.00 29 ILE A N 3
ATOM 1247 C CA . ILE A 1 29 ? 6.497 5.716 -6.181 1.00 0.00 29 ILE A CA 3
ATOM 1248 C C . ILE A 1 29 ? 5.380 4.651 -6.228 1.00 0.00 29 ILE A C 3
ATOM 1249 O O . ILE A 1 29 ? 4.926 4.220 -5.185 1.00 0.00 29 ILE A O 3
ATOM 1265 N N . PRO A 1 30 ? 4.957 4.247 -7.405 1.00 0.00 30 PRO A N 3
ATOM 1266 C CA . PRO A 1 30 ? 4.011 3.110 -7.539 1.00 0.00 30 PRO A CA 3
ATOM 1267 C C . PRO A 1 30 ? 4.703 1.806 -7.124 1.00 0.00 30 PRO A C 3
ATOM 1268 O O . PRO A 1 30 ? 5.484 1.246 -7.870 1.00 0.00 30 PRO A O 3
ATOM 1279 N N . CYS A 1 1 ? 4.481 1.376 -5.664 1.00 0.00 1 CYS A N 4
ATOM 1280 C CA . CYS A 1 1 ? 5.089 0.034 -5.400 1.00 0.00 1 CYS A CA 4
ATOM 1281 C C . CYS A 1 1 ? 4.252 -1.008 -6.147 1.00 0.00 1 CYS A C 4
ATOM 1282 O O . CYS A 1 1 ? 4.791 -1.872 -6.812 1.00 0.00 1 CYS A O 4
ATOM 1289 N N . GLY A 1 2 ? 2.954 -0.884 -6.007 1.00 0.00 2 GLY A N 4
ATOM 1290 C CA . GLY A 1 2 ? 2.018 -1.825 -6.676 1.00 0.00 2 GLY A CA 4
ATOM 1291 C C . GLY A 1 2 ? 0.716 -1.094 -6.980 1.00 0.00 2 GLY A C 4
ATOM 1292 O O . GLY A 1 2 ? 0.560 -0.545 -8.054 1.00 0.00 2 GLY A O 4
ATOM 1296 N N . GLU A 1 3 ? -0.171 -1.102 -6.012 1.00 0.00 3 GLU A N 4
ATOM 1297 C CA . GLU A 1 3 ? -1.502 -0.431 -6.159 1.00 0.00 3 GLU A CA 4
ATOM 1298 C C . GLU A 1 3 ? -2.412 -0.618 -4.929 1.00 0.00 3 GLU A C 4
ATOM 1299 O O . GLU A 1 3 ? -1.976 -1.030 -3.872 1.00 0.00 3 GLU A O 4
ATOM 1311 N N . SER A 1 4 ? -3.667 -0.302 -5.143 1.00 0.00 4 SER A N 4
ATOM 1312 C CA . SER A 1 4 ? -4.742 -0.393 -4.113 1.00 0.00 4 SER A CA 4
ATOM 1313 C C . SER A 1 4 ? -4.696 -1.526 -3.091 1.00 0.00 4 SER A C 4
ATOM 1314 O O . SER A 1 4 ? -4.310 -2.645 -3.361 1.00 0.00 4 SER A O 4
ATOM 1322 N N . CYS A 1 5 ? -5.124 -1.118 -1.925 1.00 0.00 5 CYS A N 4
ATOM 1323 C CA . CYS A 1 5 ? -5.201 -1.984 -0.725 1.00 0.00 5 CYS A CA 4
ATOM 1324 C C . CYS A 1 5 ? -6.668 -2.255 -0.361 1.00 0.00 5 CYS A C 4
ATOM 1325 O O . CYS A 1 5 ? -6.991 -2.642 0.746 1.00 0.00 5 CYS A O 4
ATOM 1332 N N . VAL A 1 6 ? -7.500 -2.038 -1.345 1.00 0.00 6 VAL A N 4
ATOM 1333 C CA . VAL A 1 6 ? -8.975 -2.236 -1.202 1.00 0.00 6 VAL A CA 4
ATOM 1334 C C . VAL A 1 6 ? -9.294 -3.732 -1.316 1.00 0.00 6 VAL A C 4
ATOM 1335 O O . VAL A 1 6 ? -9.675 -4.363 -0.349 1.00 0.00 6 VAL A O 4
ATOM 1348 N N . TRP A 1 7 ? -9.121 -4.240 -2.510 1.00 0.00 7 TRP A N 4
ATOM 1349 C CA . TRP A 1 7 ? -9.383 -5.677 -2.798 1.00 0.00 7 TRP A CA 4
ATOM 1350 C C . TRP A 1 7 ? -8.454 -6.557 -1.956 1.00 0.00 7 TRP A C 4
ATOM 1351 O O . TRP A 1 7 ? -8.843 -7.601 -1.470 1.00 0.00 7 TRP A O 4
ATOM 1372 N N . ILE A 1 8 ? -7.246 -6.077 -1.827 1.00 0.00 8 ILE A N 4
ATOM 1373 C CA . ILE A 1 8 ? -6.198 -6.784 -1.045 1.00 0.00 8 ILE A CA 4
ATOM 1374 C C . ILE A 1 8 ? -5.077 -5.784 -0.676 1.00 0.00 8 ILE A C 4
ATOM 1375 O O . ILE A 1 8 ? -4.394 -5.293 -1.555 1.00 0.00 8 ILE A O 4
ATOM 1391 N N . PRO A 1 9 ? -4.909 -5.497 0.599 1.00 0.00 9 PRO A N 4
ATOM 1392 C CA . PRO A 1 9 ? -3.698 -4.791 1.109 1.00 0.00 9 PRO A CA 4
ATOM 1393 C C . PRO A 1 9 ? -2.437 -5.595 0.777 1.00 0.00 9 PRO A C 4
ATOM 1394 O O . PRO A 1 9 ? -2.440 -6.810 0.831 1.00 0.00 9 PRO A O 4
ATOM 1405 N N . CYS A 1 10 ? -1.399 -4.874 0.443 1.00 0.00 10 CYS A N 4
ATOM 1406 C CA . CYS A 1 10 ? -0.097 -5.517 0.089 1.00 0.00 10 CYS A CA 4
ATOM 1407 C C . CYS A 1 10 ? 0.550 -6.237 1.283 1.00 0.00 10 CYS A C 4
ATOM 1408 O O . CYS A 1 10 ? 0.051 -6.203 2.391 1.00 0.00 10 CYS A O 4
ATOM 1415 N N . ILE A 1 11 ? 1.656 -6.870 0.987 1.00 0.00 11 ILE A N 4
ATOM 1416 C CA . ILE A 1 11 ? 2.444 -7.631 2.001 1.00 0.00 11 ILE A CA 4
ATOM 1417 C C . ILE A 1 11 ? 3.916 -7.258 1.797 1.00 0.00 11 ILE A C 4
ATOM 1418 O O . ILE A 1 11 ? 4.566 -6.752 2.691 1.00 0.00 11 ILE A O 4
ATOM 1434 N N . SER A 1 12 ? 4.388 -7.527 0.606 1.00 0.00 12 SER A N 4
ATOM 1435 C CA . SER A 1 12 ? 5.797 -7.227 0.236 1.00 0.00 12 SER A CA 4
ATOM 1436 C C . SER A 1 12 ? 5.955 -5.707 0.133 1.00 0.00 12 SER A C 4
ATOM 1437 O O . SER A 1 12 ? 6.825 -5.122 0.751 1.00 0.00 12 SER A O 4
ATOM 1445 N N . ALA A 1 13 ? 5.089 -5.125 -0.657 1.00 0.00 13 ALA A N 4
ATOM 1446 C CA . ALA A 1 13 ? 5.102 -3.651 -0.866 1.00 0.00 13 ALA A CA 4
ATOM 1447 C C . ALA A 1 13 ? 4.689 -2.924 0.423 1.00 0.00 13 ALA A C 4
ATOM 1448 O O . ALA A 1 13 ? 4.976 -1.754 0.588 1.00 0.00 13 ALA A O 4
ATOM 1455 N N . ALA A 1 14 ? 4.026 -3.643 1.297 1.00 0.00 14 ALA A N 4
ATOM 1456 C CA . ALA A 1 14 ? 3.570 -3.049 2.593 1.00 0.00 14 ALA A CA 4
ATOM 1457 C C . ALA A 1 14 ? 4.786 -2.692 3.463 1.00 0.00 14 ALA A C 4
ATOM 1458 O O . ALA A 1 14 ? 4.722 -1.793 4.279 1.00 0.00 14 ALA A O 4
ATOM 1465 N N . LEU A 1 15 ? 5.858 -3.419 3.257 1.00 0.00 15 LEU A N 4
ATOM 1466 C CA . LEU A 1 15 ? 7.112 -3.182 4.026 1.00 0.00 15 LEU A CA 4
ATOM 1467 C C . LEU A 1 15 ? 7.770 -1.895 3.511 1.00 0.00 15 LEU A C 4
ATOM 1468 O O . LEU A 1 15 ? 8.021 -0.980 4.270 1.00 0.00 15 LEU A O 4
ATOM 1484 N N . GLY A 1 16 ? 8.023 -1.878 2.225 1.00 0.00 16 GLY A N 4
ATOM 1485 C CA . GLY A 1 16 ? 8.659 -0.696 1.573 1.00 0.00 16 GLY A CA 4
ATOM 1486 C C . GLY A 1 16 ? 7.694 0.492 1.625 1.00 0.00 16 GLY A C 4
ATOM 1487 O O . GLY A 1 16 ? 7.891 1.425 2.379 1.00 0.00 16 GLY A O 4
ATOM 1491 N N . CYS A 1 17 ? 6.677 0.402 0.807 1.00 0.00 17 CYS A N 4
ATOM 1492 C CA . CYS A 1 17 ? 5.639 1.471 0.735 1.00 0.00 17 CYS A CA 4
ATOM 1493 C C . CYS A 1 17 ? 4.595 1.260 1.839 1.00 0.00 17 CYS A C 4
ATOM 1494 O O . CYS A 1 17 ? 4.717 0.361 2.648 1.00 0.00 17 CYS A O 4
ATOM 1501 N N . SER A 1 18 ? 3.597 2.107 1.828 1.00 0.00 18 SER A N 4
ATOM 1502 C CA . SER A 1 18 ? 2.494 2.036 2.837 1.00 0.00 18 SER A CA 4
ATOM 1503 C C . SER A 1 18 ? 1.152 2.036 2.099 1.00 0.00 18 SER A C 4
ATOM 1504 O O . SER A 1 18 ? 1.101 2.287 0.911 1.00 0.00 18 SER A O 4
ATOM 1512 N N . CYS A 1 19 ? 0.097 1.752 2.820 1.00 0.00 19 CYS A N 4
ATOM 1513 C CA . CYS A 1 19 ? -1.257 1.730 2.192 1.00 0.00 19 CYS A CA 4
ATOM 1514 C C . CYS A 1 19 ? -2.013 2.997 2.606 1.00 0.00 19 CYS A C 4
ATOM 1515 O O . CYS A 1 19 ? -2.550 3.084 3.694 1.00 0.00 19 CYS A O 4
ATOM 1522 N N . LYS A 1 20 ? -2.016 3.943 1.702 1.00 0.00 20 LYS A N 4
ATOM 1523 C CA . LYS A 1 20 ? -2.703 5.253 1.932 1.00 0.00 20 LYS A CA 4
ATOM 1524 C C . LYS A 1 20 ? -3.545 5.608 0.704 1.00 0.00 20 LYS A C 4
ATOM 1525 O O . LYS A 1 20 ? -3.122 5.381 -0.414 1.00 0.00 20 LYS A O 4
ATOM 1544 N N . ASN A 1 21 ? -4.712 6.154 0.954 1.00 0.00 21 ASN A N 4
ATOM 1545 C CA . ASN A 1 21 ? -5.650 6.559 -0.147 1.00 0.00 21 ASN A CA 4
ATOM 1546 C C . ASN A 1 21 ? -5.815 5.416 -1.167 1.00 0.00 21 ASN A C 4
ATOM 1547 O O . ASN A 1 21 ? -5.542 5.575 -2.341 1.00 0.00 21 ASN A O 4
ATOM 1558 N N . LYS A 1 22 ? -6.265 4.297 -0.648 1.00 0.00 22 LYS A N 4
ATOM 1559 C CA . LYS A 1 22 ? -6.501 3.047 -1.447 1.00 0.00 22 LYS A CA 4
ATOM 1560 C C . LYS A 1 22 ? -5.428 2.790 -2.527 1.00 0.00 22 LYS A C 4
ATOM 1561 O O . LYS A 1 22 ? -5.727 2.512 -3.672 1.00 0.00 22 LYS A O 4
ATOM 1580 N N . VAL A 1 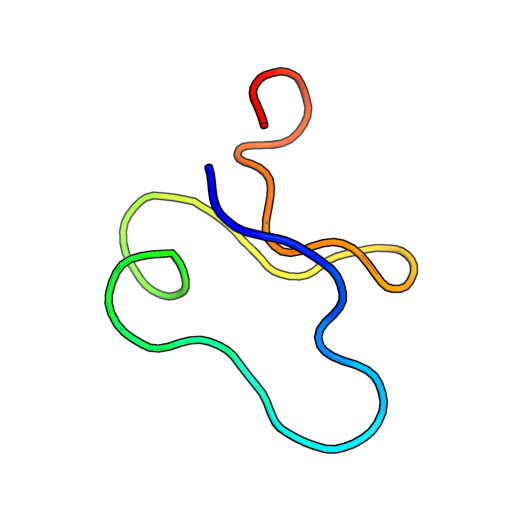23 ? -4.196 2.912 -2.095 1.00 0.00 23 VAL A N 4
ATOM 1581 C CA . VAL A 1 23 ? -3.004 2.701 -2.960 1.00 0.00 23 VAL A CA 4
ATOM 1582 C C . VAL A 1 23 ? -1.862 2.205 -2.049 1.00 0.00 23 VAL A C 4
ATOM 1583 O O . VAL A 1 23 ? -1.694 2.738 -0.968 1.00 0.00 23 VAL A O 4
ATOM 1596 N N . CYS A 1 24 ? -1.110 1.219 -2.484 1.00 0.00 24 CYS A N 4
ATOM 1597 C CA . CYS A 1 24 ? 0.017 0.702 -1.628 1.00 0.00 24 CYS A CA 4
ATOM 1598 C C . CYS A 1 24 ? 1.322 1.441 -1.977 1.00 0.00 24 CYS A C 4
ATOM 1599 O O . CYS A 1 24 ? 2.324 0.830 -2.293 1.00 0.00 24 CYS A O 4
ATOM 1606 N N . TYR A 1 25 ? 1.277 2.748 -1.906 1.00 0.00 25 TYR A N 4
ATOM 1607 C CA . TYR A 1 25 ? 2.477 3.590 -2.227 1.00 0.00 25 TYR A CA 4
ATOM 1608 C C . TYR A 1 25 ? 3.063 4.227 -0.966 1.00 0.00 25 TYR A C 4
ATOM 1609 O O . TYR A 1 25 ? 2.406 4.319 0.051 1.00 0.00 25 TYR A O 4
ATOM 1627 N N . ARG A 1 26 ? 4.293 4.659 -1.079 1.00 0.00 26 ARG A N 4
ATOM 1628 C CA . ARG A 1 26 ? 4.981 5.304 0.083 1.00 0.00 26 ARG A CA 4
ATOM 1629 C C . ARG A 1 26 ? 4.694 6.814 0.027 1.00 0.00 26 ARG A C 4
ATOM 1630 O O . ARG A 1 26 ? 5.557 7.639 0.261 1.00 0.00 26 ARG A O 4
ATOM 1651 N N . ASN A 1 27 ? 3.455 7.110 -0.288 1.00 0.00 27 ASN A N 4
ATOM 1652 C CA . ASN A 1 27 ? 2.967 8.517 -0.400 1.00 0.00 27 ASN A CA 4
ATOM 1653 C C . ASN A 1 27 ? 3.826 9.317 -1.393 1.00 0.00 27 ASN A C 4
ATOM 1654 O O . ASN A 1 27 ? 4.094 10.488 -1.198 1.00 0.00 27 ASN A O 4
ATOM 1665 N N . GLY A 1 28 ? 4.228 8.640 -2.440 1.00 0.00 28 GLY A N 4
ATOM 1666 C CA . GLY A 1 28 ? 5.067 9.289 -3.483 1.00 0.00 28 GLY A CA 4
ATOM 1667 C C . GLY A 1 28 ? 5.620 8.317 -4.535 1.00 0.00 28 GLY A C 4
ATOM 1668 O O . GLY A 1 28 ? 5.867 8.732 -5.652 1.00 0.00 28 GLY A O 4
ATOM 1672 N N . ILE A 1 29 ? 5.802 7.070 -4.168 1.00 0.00 29 ILE A N 4
ATOM 1673 C CA . ILE A 1 29 ? 6.343 6.058 -5.131 1.00 0.00 29 ILE A CA 4
ATOM 1674 C C . ILE A 1 29 ? 5.351 4.887 -5.338 1.00 0.00 29 ILE A C 4
ATOM 1675 O O . ILE A 1 29 ? 4.884 4.314 -4.372 1.00 0.00 29 ILE A O 4
ATOM 1691 N N . PRO A 1 30 ? 5.044 4.554 -6.574 1.00 0.00 30 PRO A N 4
ATOM 1692 C CA . PRO A 1 30 ? 4.139 3.420 -6.890 1.00 0.00 30 PRO A CA 4
ATOM 1693 C C . PRO A 1 30 ? 4.834 2.064 -6.721 1.00 0.00 30 PRO A C 4
ATOM 1694 O O . PRO A 1 30 ? 5.657 1.688 -7.533 1.00 0.00 30 PRO A O 4
ATOM 1705 N N . CYS A 1 1 ? 4.309 1.174 -5.628 1.00 0.00 1 CYS A N 5
ATOM 1706 C CA . CYS A 1 1 ? 4.897 -0.137 -5.205 1.00 0.00 1 CYS A CA 5
ATOM 1707 C C . CYS A 1 1 ? 4.026 -1.236 -5.825 1.00 0.00 1 CYS A C 5
ATOM 1708 O O . CYS A 1 1 ? 4.534 -2.153 -6.441 1.00 0.00 1 CYS A O 5
ATOM 1715 N N . GLY A 1 2 ? 2.735 -1.095 -5.636 1.00 0.00 2 GLY A N 5
ATOM 1716 C CA . GLY A 1 2 ? 1.765 -2.082 -6.178 1.00 0.00 2 GLY A CA 5
ATOM 1717 C C . GLY A 1 2 ? 0.528 -1.343 -6.682 1.00 0.00 2 GLY A C 5
ATOM 1718 O O . GLY A 1 2 ? 0.477 -0.957 -7.835 1.00 0.00 2 GLY A O 5
ATOM 1722 N N . GLU A 1 3 ? -0.419 -1.166 -5.793 1.00 0.00 3 GLU A N 5
ATOM 1723 C CA . GLU A 1 3 ? -1.704 -0.464 -6.124 1.00 0.00 3 GLU A CA 5
ATOM 1724 C C . GLU A 1 3 ? -2.698 -0.475 -4.948 1.00 0.00 3 GLU A C 5
ATOM 1725 O O . GLU A 1 3 ? -2.340 -0.734 -3.817 1.00 0.00 3 GLU A O 5
ATOM 1737 N N . SER A 1 4 ? -3.933 -0.188 -5.276 1.00 0.00 4 SER A N 5
ATOM 1738 C CA . SER A 1 4 ? -5.033 -0.149 -4.268 1.00 0.00 4 SER A CA 5
ATOM 1739 C C . SER A 1 4 ? -5.099 -1.382 -3.363 1.00 0.00 4 SER A C 5
ATOM 1740 O O . SER A 1 4 ? -5.088 -2.511 -3.814 1.00 0.00 4 SER A O 5
ATOM 1748 N N . CYS A 1 5 ? -5.163 -1.078 -2.093 1.00 0.00 5 CYS A N 5
ATOM 1749 C CA . CYS A 1 5 ? -5.238 -2.107 -1.020 1.00 0.00 5 CYS A CA 5
ATOM 1750 C C . CYS A 1 5 ? -6.688 -2.212 -0.523 1.00 0.00 5 CYS A C 5
ATOM 1751 O O . CYS A 1 5 ? -6.954 -2.454 0.640 1.00 0.00 5 CYS A O 5
ATOM 1758 N N . VAL A 1 6 ? -7.585 -2.026 -1.456 1.00 0.00 6 VAL A N 5
ATOM 1759 C CA . VAL A 1 6 ? -9.047 -2.088 -1.157 1.00 0.00 6 VAL A CA 5
ATOM 1760 C C . VAL A 1 6 ? -9.491 -3.549 -0.984 1.00 0.00 6 VAL A C 5
ATOM 1761 O O . VAL A 1 6 ? -9.857 -3.963 0.099 1.00 0.00 6 VAL A O 5
ATOM 1774 N N . TRP A 1 7 ? -9.439 -4.277 -2.070 1.00 0.00 7 TRP A N 5
ATOM 1775 C CA . TRP A 1 7 ? -9.838 -5.712 -2.072 1.00 0.00 7 TRP A CA 5
ATOM 1776 C C . TRP A 1 7 ? -8.868 -6.580 -1.261 1.00 0.00 7 TRP A C 5
ATOM 1777 O O . TRP A 1 7 ? -9.282 -7.465 -0.538 1.00 0.00 7 TRP A O 5
ATOM 1798 N N . ILE A 1 8 ? -7.603 -6.285 -1.422 1.00 0.00 8 ILE A N 5
ATOM 1799 C CA . ILE A 1 8 ? -6.532 -7.034 -0.706 1.00 0.00 8 ILE A CA 5
ATOM 1800 C C . ILE A 1 8 ? -5.345 -6.088 -0.401 1.00 0.00 8 ILE A C 5
ATOM 1801 O O . ILE A 1 8 ? -4.832 -5.464 -1.309 1.00 0.00 8 ILE A O 5
ATOM 1817 N N . PRO A 1 9 ? -4.934 -5.999 0.848 1.00 0.00 9 PRO A N 5
ATOM 1818 C CA . PRO A 1 9 ? -3.765 -5.163 1.249 1.00 0.00 9 PRO A CA 5
ATOM 1819 C C . PRO A 1 9 ? -2.442 -5.788 0.783 1.00 0.00 9 PRO A C 5
ATOM 1820 O O . PRO A 1 9 ? -2.320 -6.993 0.671 1.00 0.00 9 PRO A O 5
ATOM 1831 N N . CYS A 1 10 ? -1.494 -4.923 0.529 1.00 0.00 10 CYS A N 5
ATOM 1832 C CA . CYS A 1 10 ? -0.138 -5.358 0.066 1.00 0.00 10 CYS A CA 5
ATOM 1833 C C . CYS A 1 10 ? 0.646 -5.999 1.220 1.00 0.00 10 CYS A C 5
ATOM 1834 O O . CYS A 1 10 ? 0.402 -5.705 2.375 1.00 0.00 10 CYS A O 5
ATOM 1841 N N . ILE A 1 11 ? 1.565 -6.857 0.856 1.00 0.00 11 ILE A N 5
ATOM 1842 C CA . ILE A 1 11 ? 2.418 -7.568 1.861 1.00 0.00 11 ILE A CA 5
ATOM 1843 C C . ILE A 1 11 ? 3.878 -7.164 1.624 1.00 0.00 11 ILE A C 5
ATOM 1844 O O . ILE A 1 11 ? 4.582 -6.800 2.546 1.00 0.00 11 ILE A O 5
ATOM 1860 N N . SER A 1 12 ? 4.277 -7.246 0.380 1.00 0.00 12 SER A N 5
ATOM 1861 C CA . SER A 1 12 ? 5.666 -6.889 -0.024 1.00 0.00 12 SER A CA 5
ATOM 1862 C C . SER A 1 12 ? 5.955 -5.411 0.268 1.00 0.00 12 SER A C 5
ATOM 1863 O O . SER A 1 12 ? 7.020 -5.068 0.745 1.00 0.00 12 SER A O 5
ATOM 1871 N N . ALA A 1 13 ? 4.978 -4.589 -0.032 1.00 0.00 13 ALA A N 5
ATOM 1872 C CA . ALA A 1 13 ? 5.096 -3.117 0.191 1.00 0.00 13 ALA A CA 5
ATOM 1873 C C . ALA A 1 13 ? 5.436 -2.773 1.648 1.00 0.00 13 ALA A C 5
ATOM 1874 O O . ALA A 1 13 ? 5.991 -1.724 1.904 1.00 0.00 13 ALA A O 5
ATOM 1881 N N . ALA A 1 14 ? 5.095 -3.663 2.552 1.00 0.00 14 ALA A N 5
ATOM 1882 C CA . ALA A 1 14 ? 5.375 -3.442 4.010 1.00 0.00 14 ALA A CA 5
ATOM 1883 C C . ALA A 1 14 ? 6.843 -3.042 4.220 1.00 0.00 14 ALA A C 5
ATOM 1884 O O . ALA A 1 14 ? 7.136 -2.125 4.961 1.00 0.00 14 ALA A O 5
ATOM 1891 N N . LEU A 1 15 ? 7.711 -3.756 3.546 1.00 0.00 15 LEU A N 5
ATOM 1892 C CA . LEU A 1 15 ? 9.173 -3.498 3.631 1.00 0.00 15 LEU A CA 5
ATOM 1893 C C . LEU A 1 15 ? 9.558 -2.513 2.510 1.00 0.00 15 LEU A C 5
ATOM 1894 O O . LEU A 1 15 ? 10.536 -2.692 1.807 1.00 0.00 15 LEU A O 5
ATOM 1910 N N . GLY A 1 16 ? 8.754 -1.486 2.387 1.00 0.00 16 GLY A N 5
ATOM 1911 C CA . GLY A 1 16 ? 8.976 -0.439 1.357 1.00 0.00 16 GLY A CA 5
ATOM 1912 C C . GLY A 1 16 ? 7.948 0.682 1.534 1.00 0.00 16 GLY A C 5
ATOM 1913 O O . GLY A 1 16 ? 8.123 1.552 2.365 1.00 0.00 16 GLY A O 5
ATOM 1917 N N . CYS A 1 17 ? 6.903 0.622 0.745 1.00 0.00 17 CYS A N 5
ATOM 1918 C CA . CYS A 1 17 ? 5.824 1.652 0.811 1.00 0.00 17 CYS A CA 5
ATOM 1919 C C . CYS A 1 17 ? 4.810 1.360 1.932 1.00 0.00 17 CYS A C 5
ATOM 1920 O O . CYS A 1 17 ? 5.068 0.576 2.825 1.00 0.00 17 CYS A O 5
ATOM 1927 N N . SER A 1 18 ? 3.682 2.020 1.842 1.00 0.00 18 SER A N 5
ATOM 1928 C CA . SER A 1 18 ? 2.587 1.855 2.844 1.00 0.00 18 SER A CA 5
ATOM 1929 C C . SER A 1 18 ? 1.236 2.013 2.135 1.00 0.00 18 SER A C 5
ATOM 1930 O O . SER A 1 18 ? 1.156 2.599 1.073 1.00 0.00 18 SER A O 5
ATOM 1938 N N . CYS A 1 19 ? 0.214 1.478 2.752 1.00 0.00 19 CYS A N 5
ATOM 1939 C CA . CYS A 1 19 ? -1.157 1.564 2.165 1.00 0.00 19 CYS A CA 5
ATOM 1940 C C . CYS A 1 19 ? -1.936 2.721 2.791 1.00 0.00 19 CYS A C 5
ATOM 1941 O O . CYS A 1 19 ? -2.139 2.767 3.990 1.00 0.00 19 CYS A O 5
ATOM 1948 N N . LYS A 1 20 ? -2.342 3.624 1.937 1.00 0.00 20 LYS A N 5
ATOM 1949 C CA . LYS A 1 20 ? -3.119 4.821 2.369 1.00 0.00 20 LYS A CA 5
ATOM 1950 C C . LYS A 1 20 ? -3.946 5.314 1.176 1.00 0.00 20 LYS A C 5
ATOM 1951 O O . LYS A 1 20 ? -3.446 5.396 0.070 1.00 0.00 20 LYS A O 5
ATOM 1970 N N . ASN A 1 21 ? -5.190 5.622 1.455 1.00 0.00 21 ASN A N 5
ATOM 1971 C CA . ASN A 1 21 ? -6.144 6.118 0.412 1.00 0.00 21 ASN A CA 5
ATOM 1972 C C . ASN A 1 21 ? -6.123 5.201 -0.824 1.00 0.00 21 ASN A C 5
ATOM 1973 O O . ASN A 1 21 ? -5.669 5.579 -1.888 1.00 0.00 21 ASN A O 5
ATOM 1984 N N . LYS A 1 22 ? -6.626 4.010 -0.610 1.00 0.00 22 LYS A N 5
ATOM 1985 C CA . LYS A 1 22 ? -6.713 2.949 -1.667 1.00 0.00 22 LYS A CA 5
ATOM 1986 C C . LYS A 1 22 ? -5.513 2.901 -2.643 1.00 0.00 22 LYS A C 5
ATOM 1987 O O . LYS A 1 22 ? -5.681 2.790 -3.842 1.00 0.00 22 LYS A O 5
ATOM 2006 N N . VAL A 1 23 ? -4.329 3.006 -2.087 1.00 0.00 23 VAL A N 5
ATOM 2007 C CA . VAL A 1 23 ? -3.073 2.969 -2.888 1.00 0.00 23 VAL A CA 5
ATOM 2008 C C . VAL A 1 23 ? -1.937 2.400 -2.012 1.00 0.00 23 VAL A C 5
ATOM 2009 O O . VAL A 1 23 ? -1.780 2.850 -0.894 1.00 0.00 23 VAL A O 5
ATOM 2022 N N . CYS A 1 24 ? -1.180 1.448 -2.513 1.00 0.00 24 CYS A N 5
ATOM 2023 C CA . CYS A 1 24 ? -0.060 0.866 -1.690 1.00 0.00 24 CYS A CA 5
ATOM 2024 C C . CYS A 1 24 ? 1.276 1.555 -2.013 1.00 0.00 24 CYS A C 5
ATOM 2025 O O . CYS A 1 24 ? 2.298 0.911 -2.136 1.00 0.00 24 CYS A O 5
ATOM 2032 N N . TYR A 1 25 ? 1.228 2.856 -2.133 1.00 0.00 25 TYR A N 5
ATOM 2033 C CA . TYR A 1 25 ? 2.453 3.654 -2.456 1.00 0.00 25 TYR A CA 5
ATOM 2034 C C . TYR A 1 25 ? 3.025 4.408 -1.259 1.00 0.00 25 TYR A C 5
ATOM 2035 O O . TYR A 1 25 ? 2.366 4.611 -0.257 1.00 0.00 25 TYR A O 5
ATOM 2053 N N . ARG A 1 26 ? 4.263 4.803 -1.430 1.00 0.00 26 ARG A N 5
ATOM 2054 C CA . ARG A 1 26 ? 4.998 5.562 -0.373 1.00 0.00 26 ARG A CA 5
ATOM 2055 C C . ARG A 1 26 ? 4.767 7.063 -0.608 1.00 0.00 26 ARG A C 5
ATOM 2056 O O . ARG A 1 26 ? 5.625 7.887 -0.359 1.00 0.00 26 ARG A O 5
ATOM 2077 N N . ASN A 1 27 ? 3.580 7.349 -1.087 1.00 0.00 27 ASN A N 5
ATOM 2078 C CA . ASN A 1 27 ? 3.147 8.747 -1.391 1.00 0.00 27 ASN A CA 5
ATOM 2079 C C . ASN A 1 27 ? 4.178 9.436 -2.301 1.00 0.00 27 ASN A C 5
ATOM 2080 O O . ASN A 1 27 ? 4.542 10.580 -2.095 1.00 0.00 27 ASN A O 5
ATOM 2091 N N . GLY A 1 28 ? 4.615 8.697 -3.292 1.00 0.00 28 GLY A N 5
ATOM 2092 C CA . GLY A 1 28 ? 5.617 9.237 -4.250 1.00 0.00 28 GLY A CA 5
ATOM 2093 C C . GLY A 1 28 ? 6.086 8.221 -5.301 1.00 0.00 28 GLY A C 5
ATOM 2094 O O . GLY A 1 28 ? 6.562 8.623 -6.345 1.00 0.00 28 GLY A O 5
ATOM 2098 N N . ILE A 1 29 ? 5.945 6.948 -5.012 1.00 0.00 29 ILE A N 5
ATOM 2099 C CA . ILE A 1 29 ? 6.378 5.888 -5.981 1.00 0.00 29 ILE A CA 5
ATOM 2100 C C . ILE A 1 29 ? 5.413 4.686 -5.895 1.00 0.00 29 ILE A C 5
ATOM 2101 O O . ILE A 1 29 ? 5.154 4.205 -4.809 1.00 0.00 29 ILE A O 5
ATOM 2117 N N . PRO A 1 30 ? 4.908 4.231 -7.025 1.00 0.00 30 PRO A N 5
ATOM 2118 C CA . PRO A 1 30 ? 3.975 3.076 -7.067 1.00 0.00 30 PRO A CA 5
ATOM 2119 C C . PRO A 1 30 ? 4.662 1.738 -6.757 1.00 0.00 30 PRO A C 5
ATOM 2120 O O . PRO A 1 30 ? 5.475 1.267 -7.528 1.00 0.00 30 PRO A O 5
ATOM 2131 N N . CYS A 1 1 ? 4.338 1.669 -6.023 1.00 0.00 1 CYS A N 6
ATOM 2132 C CA . CYS A 1 1 ? 4.974 0.415 -5.516 1.00 0.00 1 CYS A CA 6
ATOM 2133 C C . CYS A 1 1 ? 4.131 -0.736 -6.071 1.00 0.00 1 CYS A C 6
ATOM 2134 O O . CYS A 1 1 ? 4.659 -1.683 -6.620 1.00 0.00 1 CYS A O 6
ATOM 2141 N N . GLY A 1 2 ? 2.835 -0.603 -5.902 1.00 0.00 2 GLY A N 6
ATOM 2142 C CA . GLY A 1 2 ? 1.892 -1.637 -6.389 1.00 0.00 2 GLY A CA 6
ATOM 2143 C C . GLY A 1 2 ? 0.597 -0.964 -6.834 1.00 0.00 2 GLY A C 6
ATOM 2144 O O . GLY A 1 2 ? 0.482 -0.556 -7.975 1.00 0.00 2 GLY A O 6
ATOM 2148 N N . GLU A 1 3 ? -0.325 -0.864 -5.906 1.00 0.00 3 GLU A N 6
ATOM 2149 C CA . GLU A 1 3 ? -1.664 -0.239 -6.164 1.00 0.00 3 GLU A CA 6
ATOM 2150 C C . GLU A 1 3 ? -2.635 -0.446 -4.984 1.00 0.00 3 GLU A C 6
ATOM 2151 O O . GLU A 1 3 ? -2.241 -0.860 -3.913 1.00 0.00 3 GLU A O 6
ATOM 2163 N N . SER A 1 4 ? -3.887 -0.150 -5.247 1.00 0.00 4 SER A N 6
ATOM 2164 C CA . SER A 1 4 ? -4.991 -0.277 -4.243 1.00 0.00 4 SER A CA 6
ATOM 2165 C C . SER A 1 4 ? -4.891 -1.471 -3.294 1.00 0.00 4 SER A C 6
ATOM 2166 O O . SER A 1 4 ? -4.421 -2.536 -3.643 1.00 0.00 4 SER A O 6
ATOM 2174 N N . CYS A 1 5 ? -5.365 -1.206 -2.106 1.00 0.00 5 CYS A N 6
ATOM 2175 C CA . CYS A 1 5 ? -5.374 -2.206 -1.007 1.00 0.00 5 CYS A CA 6
ATOM 2176 C C . CYS A 1 5 ? -6.738 -2.238 -0.302 1.00 0.00 5 CYS A C 6
ATOM 2177 O O . CYS A 1 5 ? -6.840 -2.516 0.878 1.00 0.00 5 CYS A O 6
ATOM 2184 N N . VAL A 1 6 ? -7.751 -1.952 -1.078 1.00 0.00 6 VAL A N 6
ATOM 2185 C CA . VAL A 1 6 ? -9.152 -1.937 -0.551 1.00 0.00 6 VAL A CA 6
ATOM 2186 C C . VAL A 1 6 ? -9.609 -3.384 -0.312 1.00 0.00 6 VAL A C 6
ATOM 2187 O O . VAL A 1 6 ? -10.111 -3.714 0.745 1.00 0.00 6 VAL A O 6
ATOM 2200 N N . TRP A 1 7 ? -9.409 -4.194 -1.320 1.00 0.00 7 TRP A N 6
ATOM 2201 C CA . TRP A 1 7 ? -9.794 -5.631 -1.254 1.00 0.00 7 TRP A CA 6
ATOM 2202 C C . TRP A 1 7 ? -8.854 -6.404 -0.319 1.00 0.00 7 TRP A C 6
ATOM 2203 O O . TRP A 1 7 ? -9.301 -7.120 0.556 1.00 0.00 7 TRP A O 6
ATOM 2224 N N . ILE A 1 8 ? -7.577 -6.224 -0.547 1.00 0.00 8 ILE A N 6
ATOM 2225 C CA . ILE A 1 8 ? -6.524 -6.894 0.261 1.00 0.00 8 ILE A CA 6
ATOM 2226 C C . ILE A 1 8 ? -5.318 -5.940 0.437 1.00 0.00 8 ILE A C 6
ATOM 2227 O O . ILE A 1 8 ? -4.871 -5.368 -0.538 1.00 0.00 8 ILE A O 6
ATOM 2243 N N . PRO A 1 9 ? -4.817 -5.784 1.647 1.00 0.00 9 PRO A N 6
ATOM 2244 C CA . PRO A 1 9 ? -3.606 -4.951 1.910 1.00 0.00 9 PRO A CA 6
ATOM 2245 C C . PRO A 1 9 ? -2.331 -5.597 1.340 1.00 0.00 9 PRO A C 6
ATOM 2246 O O . PRO A 1 9 ? -2.249 -6.803 1.207 1.00 0.00 9 PRO A O 6
ATOM 2257 N N . CYS A 1 10 ? -1.380 -4.754 1.026 1.00 0.00 10 CYS A N 6
ATOM 2258 C CA . CYS A 1 10 ? -0.074 -5.223 0.459 1.00 0.00 10 CYS A CA 6
ATOM 2259 C C . CYS A 1 10 ? 0.713 -6.015 1.515 1.00 0.00 10 CYS A C 6
ATOM 2260 O O . CYS A 1 10 ? 0.609 -5.738 2.694 1.00 0.00 10 CYS A O 6
ATOM 2267 N N . ILE A 1 11 ? 1.472 -6.975 1.046 1.00 0.00 11 ILE A N 6
ATOM 2268 C CA . ILE A 1 11 ? 2.302 -7.839 1.949 1.00 0.00 11 ILE A CA 6
ATOM 2269 C C . ILE A 1 11 ? 3.783 -7.544 1.681 1.00 0.00 11 ILE A C 6
ATOM 2270 O O . ILE A 1 11 ? 4.521 -7.189 2.578 1.00 0.00 11 ILE A O 6
ATOM 2286 N N . SER A 1 12 ? 4.163 -7.705 0.438 1.00 0.00 12 SER A N 6
ATOM 2287 C CA . SER A 1 12 ? 5.571 -7.455 0.016 1.00 0.00 12 SER A CA 6
ATOM 2288 C C . SER A 1 12 ? 5.884 -5.963 0.175 1.00 0.00 12 SER A C 6
ATOM 2289 O O . SER A 1 12 ? 6.939 -5.582 0.641 1.00 0.00 12 SER A O 6
ATOM 2297 N N . ALA A 1 13 ? 4.923 -5.176 -0.233 1.00 0.00 13 ALA A N 6
ATOM 2298 C CA . ALA A 1 13 ? 5.035 -3.694 -0.159 1.00 0.00 13 ALA A CA 6
ATOM 2299 C C . ALA A 1 13 ? 4.766 -3.162 1.260 1.00 0.00 13 ALA A C 6
ATOM 2300 O O . ALA A 1 13 ? 5.104 -2.033 1.559 1.00 0.00 13 ALA A O 6
ATOM 2307 N N . ALA A 1 14 ? 4.171 -3.989 2.088 1.00 0.00 14 ALA A N 6
ATOM 2308 C CA . ALA A 1 14 ? 3.846 -3.600 3.502 1.00 0.00 14 ALA A CA 6
ATOM 2309 C C . ALA A 1 14 ? 4.997 -2.894 4.238 1.00 0.00 14 ALA A C 6
ATOM 2310 O O . ALA A 1 14 ? 4.791 -1.888 4.890 1.00 0.00 14 ALA A O 6
ATOM 2317 N N . LEU A 1 15 ? 6.173 -3.452 4.104 1.00 0.00 15 LEU A N 6
ATOM 2318 C CA . LEU A 1 15 ? 7.384 -2.882 4.761 1.00 0.00 15 LEU A CA 6
ATOM 2319 C C . LEU A 1 15 ? 7.780 -1.511 4.184 1.00 0.00 15 LEU A C 6
ATOM 2320 O O . LEU A 1 15 ? 7.410 -0.497 4.743 1.00 0.00 15 LEU A O 6
ATOM 2336 N N . GLY A 1 16 ? 8.511 -1.515 3.094 1.00 0.00 16 GLY A N 6
ATOM 2337 C CA . GLY A 1 16 ? 8.954 -0.242 2.448 1.00 0.00 16 GLY A CA 6
ATOM 2338 C C . GLY A 1 16 ? 7.762 0.679 2.177 1.00 0.00 16 GLY A C 6
ATOM 2339 O O . GLY A 1 16 ? 7.640 1.736 2.765 1.00 0.00 16 GLY A O 6
ATOM 2343 N N . CYS A 1 17 ? 6.916 0.230 1.287 1.00 0.00 17 CYS A N 6
ATOM 2344 C CA . CYS A 1 17 ? 5.702 1.013 0.915 1.00 0.00 17 CYS A CA 6
ATOM 2345 C C . CYS A 1 17 ? 4.668 0.979 2.051 1.00 0.00 17 CYS A C 6
ATOM 2346 O O . CYS A 1 17 ? 4.852 0.303 3.046 1.00 0.00 17 CYS A O 6
ATOM 2353 N N . SER A 1 18 ? 3.608 1.721 1.855 1.00 0.00 18 SER A N 6
ATOM 2354 C CA . SER A 1 18 ? 2.506 1.801 2.861 1.00 0.00 18 SER A CA 6
ATOM 2355 C C . SER A 1 18 ? 1.185 2.038 2.125 1.00 0.00 18 SER A C 6
ATOM 2356 O O . SER A 1 18 ? 1.146 2.766 1.150 1.00 0.00 18 SER A O 6
ATOM 2364 N N . CYS A 1 19 ? 0.139 1.416 2.613 1.00 0.00 19 CYS A N 6
ATOM 2365 C CA . CYS A 1 19 ? -1.200 1.580 1.970 1.00 0.00 19 CYS A CA 6
ATOM 2366 C C . CYS A 1 19 ? -1.829 2.911 2.405 1.00 0.00 19 CYS A C 6
ATOM 2367 O O . CYS A 1 19 ? -2.603 2.977 3.341 1.00 0.00 19 CYS A O 6
ATOM 2374 N N . LYS A 1 20 ? -1.454 3.937 1.686 1.00 0.00 20 LYS A N 6
ATOM 2375 C CA . LYS A 1 20 ? -1.961 5.317 1.955 1.00 0.00 20 LYS A CA 6
ATOM 2376 C C . LYS A 1 20 ? -2.988 5.643 0.873 1.00 0.00 20 LYS A C 6
ATOM 2377 O O . LYS A 1 20 ? -2.829 5.216 -0.254 1.00 0.00 20 LYS A O 6
ATOM 2396 N N . ASN A 1 21 ? -4.002 6.386 1.253 1.00 0.00 21 ASN A N 6
ATOM 2397 C CA . ASN A 1 21 ? -5.101 6.793 0.315 1.00 0.00 21 ASN A CA 6
ATOM 2398 C C . ASN A 1 21 ? -5.485 5.636 -0.630 1.00 0.00 21 ASN A C 6
ATOM 2399 O O . ASN A 1 21 ? -5.455 5.758 -1.840 1.00 0.00 21 ASN A O 6
ATOM 2410 N N . LYS A 1 22 ? -5.831 4.541 0.006 1.00 0.00 22 LYS A N 6
ATOM 2411 C CA . LYS A 1 22 ? -6.248 3.266 -0.671 1.00 0.00 22 LYS A CA 6
ATOM 2412 C C . LYS A 1 22 ? -5.397 2.916 -1.906 1.00 0.00 22 LYS A C 6
ATOM 2413 O O . LYS A 1 22 ? -5.908 2.531 -2.939 1.00 0.00 22 LYS A O 6
ATOM 2432 N N . VAL A 1 23 ? -4.107 3.076 -1.731 1.00 0.00 23 VAL A N 6
ATOM 2433 C CA . VAL A 1 23 ? -3.095 2.799 -2.779 1.00 0.00 23 VAL A CA 6
ATOM 2434 C C . VAL A 1 23 ? -1.810 2.371 -2.028 1.00 0.00 23 VAL A C 6
ATOM 2435 O O . VAL A 1 23 ? -1.428 3.015 -1.070 1.00 0.00 23 VAL A O 6
ATOM 2448 N N . CYS A 1 24 ? -1.177 1.311 -2.476 1.00 0.00 24 CYS A N 6
ATOM 2449 C CA . CYS A 1 24 ? 0.073 0.820 -1.804 1.00 0.00 24 CYS A CA 6
ATOM 2450 C C . CYS A 1 24 ? 1.333 1.423 -2.434 1.00 0.00 24 CYS A C 6
ATOM 2451 O O . CYS A 1 24 ? 2.055 0.745 -3.139 1.00 0.00 24 CYS A O 6
ATOM 2458 N N . TYR A 1 25 ? 1.551 2.685 -2.152 1.00 0.00 25 TYR A N 6
ATOM 2459 C CA . TYR A 1 25 ? 2.740 3.426 -2.685 1.00 0.00 25 TYR A CA 6
ATOM 2460 C C . TYR A 1 25 ? 3.692 3.779 -1.536 1.00 0.00 25 TYR A C 6
ATOM 2461 O O . TYR A 1 25 ? 3.335 3.676 -0.379 1.00 0.00 25 TYR A O 6
ATOM 2479 N N . ARG A 1 26 ? 4.878 4.190 -1.906 1.00 0.00 26 ARG A N 6
ATOM 2480 C CA . ARG A 1 26 ? 5.922 4.575 -0.906 1.00 0.00 26 ARG A CA 6
ATOM 2481 C C . ARG A 1 26 ? 6.221 6.061 -1.131 1.00 0.00 26 ARG A C 6
ATOM 2482 O O . ARG A 1 26 ? 7.092 6.430 -1.896 1.00 0.00 26 ARG A O 6
ATOM 2503 N N . ASN A 1 27 ? 5.462 6.871 -0.435 1.00 0.00 27 ASN A N 6
ATOM 2504 C CA . ASN A 1 27 ? 5.593 8.360 -0.516 1.00 0.00 27 ASN A CA 6
ATOM 2505 C C . ASN A 1 27 ? 5.286 8.842 -1.947 1.00 0.00 27 ASN A C 6
ATOM 2506 O O . ASN A 1 27 ? 6.045 9.568 -2.561 1.00 0.00 27 ASN A O 6
ATOM 2517 N N . GLY A 1 28 ? 4.150 8.398 -2.428 1.00 0.00 28 GLY A N 6
ATOM 2518 C CA . GLY A 1 28 ? 3.674 8.758 -3.795 1.00 0.00 28 GLY A CA 6
ATOM 2519 C C . GLY A 1 28 ? 4.306 7.969 -4.952 1.00 0.00 28 GLY A C 6
ATOM 2520 O O . GLY A 1 28 ? 3.919 8.180 -6.086 1.00 0.00 28 GLY A O 6
ATOM 2524 N N . ILE A 1 29 ? 5.242 7.094 -4.666 1.00 0.00 29 ILE A N 6
ATOM 2525 C CA . ILE A 1 29 ? 5.881 6.307 -5.773 1.00 0.00 29 ILE A CA 6
ATOM 2526 C C . ILE A 1 29 ? 5.066 5.012 -5.987 1.00 0.00 29 ILE A C 6
ATOM 2527 O O . ILE A 1 29 ? 4.782 4.317 -5.030 1.00 0.00 29 ILE A O 6
ATOM 2543 N N . PRO A 1 30 ? 4.699 4.707 -7.215 1.00 0.00 30 PRO A N 6
ATOM 2544 C CA . PRO A 1 30 ? 3.911 3.481 -7.512 1.00 0.00 30 PRO A CA 6
ATOM 2545 C C . PRO A 1 30 ? 4.683 2.201 -7.166 1.00 0.00 30 PRO A C 6
ATOM 2546 O O . PRO A 1 30 ? 5.535 1.751 -7.908 1.00 0.00 30 PRO A O 6
ATOM 2557 N N . CYS A 1 1 ? 5.785 -1.030 2.239 1.00 0.00 1 CYS A N 7
ATOM 2558 C CA . CYS A 1 1 ? 6.330 -0.583 0.923 1.00 0.00 1 CYS A CA 7
ATOM 2559 C C . CYS A 1 1 ? 6.276 0.947 0.876 1.00 0.00 1 CYS A C 7
ATOM 2560 O O . CYS A 1 1 ? 7.240 1.588 0.505 1.00 0.00 1 CYS A O 7
ATOM 2567 N N . GLY A 1 2 ? 5.139 1.476 1.259 1.00 0.00 2 GLY A N 7
ATOM 2568 C CA . GLY A 1 2 ? 4.948 2.951 1.266 1.00 0.00 2 GLY A CA 7
ATOM 2569 C C . GLY A 1 2 ? 4.033 3.341 2.424 1.00 0.00 2 GLY A C 7
ATOM 2570 O O . GLY A 1 2 ? 4.505 3.667 3.496 1.00 0.00 2 GLY A O 7
ATOM 2574 N N . GLU A 1 3 ? 2.751 3.280 2.161 1.00 0.00 3 GLU A N 7
ATOM 2575 C CA . GLU A 1 3 ? 1.710 3.636 3.183 1.00 0.00 3 GLU A CA 7
ATOM 2576 C C . GLU A 1 3 ? 0.304 3.530 2.596 1.00 0.00 3 GLU A C 7
ATOM 2577 O O . GLU A 1 3 ? 0.127 3.014 1.514 1.00 0.00 3 GLU A O 7
ATOM 2589 N N . SER A 1 4 ? -0.650 4.038 3.337 1.00 0.00 4 SER A N 7
ATOM 2590 C CA . SER A 1 4 ? -2.079 4.014 2.910 1.00 0.00 4 SER A CA 7
ATOM 2591 C C . SER A 1 4 ? -2.307 4.436 1.460 1.00 0.00 4 SER A C 7
ATOM 2592 O O . SER A 1 4 ? -1.612 5.267 0.910 1.00 0.00 4 SER A O 7
ATOM 2600 N N . CYS A 1 5 ? -3.313 3.808 0.916 1.00 0.00 5 CYS A N 7
ATOM 2601 C CA . CYS A 1 5 ? -3.746 4.028 -0.486 1.00 0.00 5 CYS A CA 7
ATOM 2602 C C . CYS A 1 5 ? -5.266 4.253 -0.519 1.00 0.00 5 CYS A C 7
ATOM 2603 O O . CYS A 1 5 ? -5.950 3.880 -1.454 1.00 0.00 5 CYS A O 7
ATOM 2610 N N . VAL A 1 6 ? -5.736 4.875 0.531 1.00 0.00 6 VAL A N 7
ATOM 2611 C CA . VAL A 1 6 ? -7.192 5.181 0.677 1.00 0.00 6 VAL A CA 7
ATOM 2612 C C . VAL A 1 6 ? -7.648 6.140 -0.433 1.00 0.00 6 VAL A C 7
ATOM 2613 O O . VAL A 1 6 ? -8.539 5.824 -1.198 1.00 0.00 6 VAL A O 7
ATOM 2626 N N . TRP A 1 7 ? -7.011 7.281 -0.476 1.00 0.00 7 TRP A N 7
ATOM 2627 C CA . TRP A 1 7 ? -7.340 8.315 -1.497 1.00 0.00 7 TRP A CA 7
ATOM 2628 C C . TRP A 1 7 ? -6.964 7.830 -2.901 1.00 0.00 7 TRP A C 7
ATOM 2629 O O . TRP A 1 7 ? -7.788 7.816 -3.795 1.00 0.00 7 TRP A O 7
ATOM 2650 N N . ILE A 1 8 ? -5.720 7.451 -3.034 1.00 0.00 8 ILE A N 7
ATOM 2651 C CA . ILE A 1 8 ? -5.183 6.951 -4.329 1.00 0.00 8 ILE A CA 7
ATOM 2652 C C . ILE A 1 8 ? -4.180 5.799 -4.088 1.00 0.00 8 ILE A C 7
ATOM 2653 O O . ILE A 1 8 ? -3.497 5.798 -3.083 1.00 0.00 8 ILE A O 7
ATOM 2669 N N . PRO A 1 9 ? -4.113 4.852 -5.002 1.00 0.00 9 PRO A N 7
ATOM 2670 C CA . PRO A 1 9 ? -3.140 3.720 -4.929 1.00 0.00 9 PRO A CA 7
ATOM 2671 C C . PRO A 1 9 ? -1.709 4.192 -5.231 1.00 0.00 9 PRO A C 7
ATOM 2672 O O . PRO A 1 9 ? -1.514 5.203 -5.879 1.00 0.00 9 PRO A O 7
ATOM 2683 N N . CYS A 1 10 ? -0.755 3.437 -4.746 1.00 0.00 10 CYS A N 7
ATOM 2684 C CA . CYS A 1 10 ? 0.683 3.782 -4.970 1.00 0.00 10 CYS A CA 7
ATOM 2685 C C . CYS A 1 10 ? 1.066 3.444 -6.414 1.00 0.00 10 CYS A C 7
ATOM 2686 O O . CYS A 1 10 ? 0.557 2.496 -6.978 1.00 0.00 10 CYS A O 7
ATOM 2693 N N . ILE A 1 11 ? 1.953 4.238 -6.960 1.00 0.00 11 ILE A N 7
ATOM 2694 C CA . ILE A 1 11 ? 2.423 4.031 -8.365 1.00 0.00 11 ILE A CA 7
ATOM 2695 C C . ILE A 1 11 ? 3.708 3.194 -8.376 1.00 0.00 11 ILE A C 7
ATOM 2696 O O . ILE A 1 11 ? 3.819 2.228 -9.108 1.00 0.00 11 ILE A O 7
ATOM 2712 N N . SER A 1 12 ? 4.639 3.601 -7.552 1.00 0.00 12 SER A N 7
ATOM 2713 C CA . SER A 1 12 ? 5.945 2.893 -7.447 1.00 0.00 12 SER A CA 7
ATOM 2714 C C . SER A 1 12 ? 5.743 1.488 -6.876 1.00 0.00 12 SER A C 7
ATOM 2715 O O . SER A 1 12 ? 6.122 0.503 -7.480 1.00 0.00 12 SER A O 7
ATOM 2723 N N . ALA A 1 13 ? 5.140 1.457 -5.715 1.00 0.00 13 ALA A N 7
ATOM 2724 C CA . ALA A 1 13 ? 4.862 0.173 -5.013 1.00 0.00 13 ALA A CA 7
ATOM 2725 C C . ALA A 1 13 ? 3.803 -0.678 -5.739 1.00 0.00 13 ALA A C 7
ATOM 2726 O O . ALA A 1 13 ? 3.535 -1.790 -5.331 1.00 0.00 13 ALA A O 7
ATOM 2733 N N . ALA A 1 14 ? 3.231 -0.146 -6.793 1.00 0.00 14 ALA A N 7
ATOM 2734 C CA . ALA A 1 14 ? 2.192 -0.905 -7.559 1.00 0.00 14 ALA A CA 7
ATOM 2735 C C . ALA A 1 14 ? 2.801 -2.185 -8.150 1.00 0.00 14 ALA A C 7
ATOM 2736 O O . ALA A 1 14 ? 2.246 -3.259 -8.020 1.00 0.00 14 ALA A O 7
ATOM 2743 N N . LEU A 1 15 ? 3.934 -2.007 -8.782 1.00 0.00 15 LEU A N 7
ATOM 2744 C CA . LEU A 1 15 ? 4.668 -3.132 -9.417 1.00 0.00 15 LEU A CA 7
ATOM 2745 C C . LEU A 1 15 ? 5.513 -3.874 -8.367 1.00 0.00 15 LEU A C 7
ATOM 2746 O O . LEU A 1 15 ? 6.721 -3.739 -8.308 1.00 0.00 15 LEU A O 7
ATOM 2762 N N . GLY A 1 16 ? 4.821 -4.641 -7.562 1.00 0.00 16 GLY A N 7
ATOM 2763 C CA . GLY A 1 16 ? 5.462 -5.438 -6.480 1.00 0.00 16 GLY A CA 7
ATOM 2764 C C . GLY A 1 16 ? 4.463 -5.576 -5.333 1.00 0.00 16 GLY A C 7
ATOM 2765 O O . GLY A 1 16 ? 3.990 -6.656 -5.035 1.00 0.00 16 GLY A O 7
ATOM 2769 N N . CYS A 1 17 ? 4.182 -4.451 -4.730 1.00 0.00 17 CYS A N 7
ATOM 2770 C CA . CYS A 1 17 ? 3.224 -4.385 -3.586 1.00 0.00 17 CYS A CA 7
ATOM 2771 C C . CYS A 1 17 ? 1.787 -4.251 -4.109 1.00 0.00 17 CYS A C 7
ATOM 2772 O O . CYS A 1 17 ? 1.571 -3.892 -5.252 1.00 0.00 17 CYS A O 7
ATOM 2779 N N . SER A 1 18 ? 0.849 -4.547 -3.244 1.00 0.00 18 SER A N 7
ATOM 2780 C CA . SER A 1 18 ? -0.602 -4.465 -3.604 1.00 0.00 18 SER A CA 7
ATOM 2781 C C . SER A 1 18 ? -1.375 -3.809 -2.456 1.00 0.00 18 SER A C 7
ATOM 2782 O O . SER A 1 18 ? -1.200 -4.170 -1.307 1.00 0.00 18 SER A O 7
ATOM 2790 N N . CYS A 1 19 ? -2.212 -2.862 -2.803 1.00 0.00 19 CYS A N 7
ATOM 2791 C CA . CYS A 1 19 ? -3.018 -2.150 -1.766 1.00 0.00 19 CYS A CA 7
ATOM 2792 C C . CYS A 1 19 ? -4.089 -3.051 -1.143 1.00 0.00 19 CYS A C 7
ATOM 2793 O O . CYS A 1 19 ? -4.835 -3.714 -1.836 1.00 0.00 19 CYS A O 7
ATOM 2800 N N . LYS A 1 20 ? -4.112 -3.028 0.166 1.00 0.00 20 LYS A N 7
ATOM 2801 C CA . LYS A 1 20 ? -5.086 -3.839 0.954 1.00 0.00 20 LYS A CA 7
ATOM 2802 C C . LYS A 1 20 ? -5.199 -3.214 2.352 1.00 0.00 20 LYS A C 7
ATOM 2803 O O . LYS A 1 20 ? -4.202 -2.992 3.014 1.00 0.00 20 LYS A O 7
ATOM 2822 N N . ASN A 1 21 ? -6.421 -2.951 2.745 1.00 0.00 21 ASN A N 7
ATOM 2823 C CA . ASN A 1 21 ? -6.726 -2.341 4.078 1.00 0.00 21 ASN A CA 7
ATOM 2824 C C . ASN A 1 21 ? -5.889 -1.078 4.357 1.00 0.00 21 ASN A C 7
ATOM 2825 O O . ASN A 1 21 ? -4.938 -1.109 5.113 1.00 0.00 21 ASN A O 7
ATOM 2836 N N . LYS A 1 22 ? -6.292 -0.007 3.717 1.00 0.00 22 LYS A N 7
ATOM 2837 C CA . LYS A 1 22 ? -5.626 1.334 3.841 1.00 0.00 22 LYS A CA 7
ATOM 2838 C C . LYS A 1 22 ? -4.086 1.311 4.003 1.00 0.00 22 LYS A C 7
ATOM 2839 O O . LYS A 1 22 ? -3.527 2.058 4.782 1.00 0.00 22 LYS A O 7
ATOM 2858 N N . VAL A 1 23 ? -3.453 0.436 3.261 1.00 0.00 23 VAL A N 7
ATOM 2859 C CA . VAL A 1 23 ? -1.972 0.287 3.290 1.00 0.00 23 VAL A CA 7
ATOM 2860 C C . VAL A 1 23 ? -1.516 -0.206 1.902 1.00 0.00 23 VAL A C 7
ATOM 2861 O O . VAL A 1 23 ? -2.142 -1.096 1.361 1.00 0.00 23 VAL A O 7
ATOM 2874 N N . CYS A 1 24 ? -0.459 0.362 1.361 1.00 0.00 24 CYS A N 7
ATOM 2875 C CA . CYS A 1 24 ? 0.021 -0.089 0.005 1.00 0.00 24 CYS A CA 7
ATOM 2876 C C . CYS A 1 24 ? 1.316 -0.895 0.192 1.00 0.00 24 CYS A C 7
ATOM 2877 O O . CYS A 1 24 ? 2.354 -0.601 -0.368 1.00 0.00 24 CYS A O 7
ATOM 2884 N N . TYR A 1 25 ? 1.166 -1.914 1.003 1.00 0.00 25 TYR A N 7
ATOM 2885 C CA . TYR A 1 25 ? 2.273 -2.857 1.360 1.00 0.00 25 TYR A CA 7
ATOM 2886 C C . TYR A 1 25 ? 2.259 -4.107 0.481 1.00 0.00 25 TYR A C 7
ATOM 2887 O O . TYR A 1 25 ? 1.338 -4.321 -0.283 1.00 0.00 25 TYR A O 7
ATOM 2905 N N . ARG A 1 26 ? 3.294 -4.896 0.629 1.00 0.00 26 ARG A N 7
ATOM 2906 C CA . ARG A 1 26 ? 3.420 -6.162 -0.157 1.00 0.00 26 ARG A CA 7
ATOM 2907 C C . ARG A 1 26 ? 2.828 -7.291 0.706 1.00 0.00 26 ARG A C 7
ATOM 2908 O O . ARG A 1 26 ? 3.336 -8.395 0.755 1.00 0.00 26 ARG A O 7
ATOM 2929 N N . ASN A 1 27 ? 1.745 -6.944 1.362 1.00 0.00 27 ASN A N 7
ATOM 2930 C CA . ASN A 1 27 ? 1.007 -7.883 2.261 1.00 0.00 27 ASN A CA 7
ATOM 2931 C C . ASN A 1 27 ? 1.931 -8.471 3.343 1.00 0.00 27 ASN A C 7
ATOM 2932 O O . ASN A 1 27 ? 1.849 -9.637 3.678 1.00 0.00 27 ASN A O 7
ATOM 2943 N N . GLY A 1 28 ? 2.791 -7.626 3.859 1.00 0.00 28 GLY A N 7
ATOM 2944 C CA . GLY A 1 28 ? 3.740 -8.073 4.915 1.00 0.00 28 GLY A CA 7
ATOM 2945 C C . GLY A 1 28 ? 4.843 -7.056 5.235 1.00 0.00 28 GLY A C 7
ATOM 2946 O O . GLY A 1 28 ? 5.250 -6.951 6.377 1.00 0.00 28 GLY A O 7
ATOM 2950 N N . ILE A 1 29 ? 5.295 -6.342 4.233 1.00 0.00 29 ILE A N 7
ATOM 2951 C CA . ILE A 1 29 ? 6.375 -5.324 4.430 1.00 0.00 29 ILE A CA 7
ATOM 2952 C C . ILE A 1 29 ? 5.857 -3.910 4.086 1.00 0.00 29 ILE A C 7
ATOM 2953 O O . ILE A 1 29 ? 5.163 -3.755 3.099 1.00 0.00 29 ILE A O 7
ATOM 2969 N N . PRO A 1 30 ? 6.190 -2.914 4.883 1.00 0.00 30 PRO A N 7
ATOM 2970 C CA . PRO A 1 30 ? 5.807 -1.509 4.581 1.00 0.00 30 PRO A CA 7
ATOM 2971 C C . PRO A 1 30 ? 6.524 -1.020 3.318 1.00 0.00 30 PRO A C 7
ATOM 2972 O O . PRO A 1 30 ? 7.686 -0.661 3.350 1.00 0.00 30 PRO A O 7
ATOM 2983 N N . CYS A 1 1 ? 5.760 -1.028 2.185 1.00 0.00 1 CYS A N 8
ATOM 2984 C CA . CYS A 1 1 ? 6.276 -0.475 0.899 1.00 0.00 1 CYS A CA 8
ATOM 2985 C C . CYS A 1 1 ? 6.198 1.053 0.929 1.00 0.00 1 CYS A C 8
ATOM 2986 O O . CYS A 1 1 ? 7.135 1.725 0.541 1.00 0.00 1 CYS A O 8
ATOM 2993 N N . GLY A 1 2 ? 5.077 1.548 1.391 1.00 0.00 2 GLY A N 8
ATOM 2994 C CA . GLY A 1 2 ? 4.874 3.021 1.473 1.00 0.00 2 GLY A CA 8
ATOM 2995 C C . GLY A 1 2 ? 3.940 3.346 2.635 1.00 0.00 2 GLY A C 8
ATOM 2996 O O . GLY A 1 2 ? 4.391 3.644 3.724 1.00 0.00 2 GLY A O 8
ATOM 3000 N N . GLU A 1 3 ? 2.661 3.266 2.353 1.00 0.00 3 GLU A N 8
ATOM 3001 C CA . GLU A 1 3 ? 1.597 3.556 3.370 1.00 0.00 3 GLU A CA 8
ATOM 3002 C C . GLU A 1 3 ? 0.206 3.486 2.734 1.00 0.00 3 GLU A C 8
ATOM 3003 O O . GLU A 1 3 ? 0.060 3.020 1.624 1.00 0.00 3 GLU A O 8
ATOM 3015 N N . SER A 1 4 ? -0.770 3.964 3.464 1.00 0.00 4 SER A N 8
ATOM 3016 C CA . SER A 1 4 ? -2.183 3.966 2.984 1.00 0.00 4 SER A CA 8
ATOM 3017 C C . SER A 1 4 ? -2.374 4.421 1.542 1.00 0.00 4 SER A C 8
ATOM 3018 O O . SER A 1 4 ? -1.722 5.326 1.056 1.00 0.00 4 SER A O 8
ATOM 3026 N N . CYS A 1 5 ? -3.296 3.731 0.929 1.00 0.00 5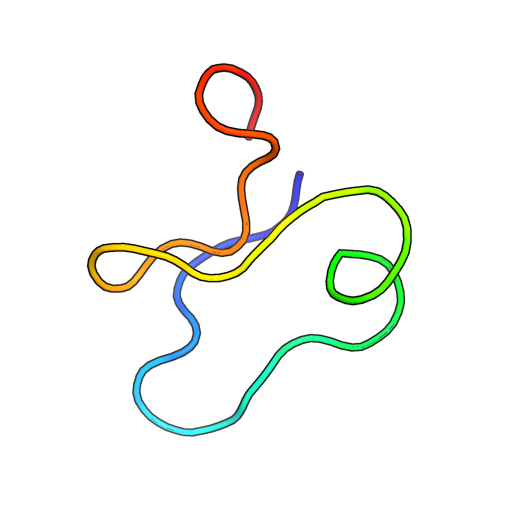 CYS A N 8
ATOM 3027 C CA . CYS A 1 5 ? -3.675 3.975 -0.485 1.00 0.00 5 CYS A CA 8
ATOM 3028 C C . CYS A 1 5 ? -5.136 4.443 -0.540 1.00 0.00 5 CYS A C 8
ATOM 3029 O O . CYS A 1 5 ? -5.875 4.143 -1.458 1.00 0.00 5 CYS A O 8
ATOM 3036 N N . VAL A 1 6 ? -5.490 5.185 0.478 1.00 0.00 6 VAL A N 8
ATOM 3037 C CA . VAL A 1 6 ? -6.872 5.737 0.608 1.00 0.00 6 VAL A CA 8
ATOM 3038 C C . VAL A 1 6 ? -7.009 6.979 -0.282 1.00 0.00 6 VAL A C 8
ATOM 3039 O O . VAL A 1 6 ? -7.721 6.965 -1.268 1.00 0.00 6 VAL A O 8
ATOM 3052 N N . TRP A 1 7 ? -6.308 8.015 0.108 1.00 0.00 7 TRP A N 8
ATOM 3053 C CA . TRP A 1 7 ? -6.325 9.304 -0.642 1.00 0.00 7 TRP A CA 8
ATOM 3054 C C . TRP A 1 7 ? -5.827 9.108 -2.075 1.00 0.00 7 TRP A C 8
ATOM 3055 O O . TRP A 1 7 ? -6.398 9.626 -3.015 1.00 0.00 7 TRP A O 8
ATOM 3076 N N . ILE A 1 8 ? -4.764 8.354 -2.172 1.00 0.00 8 ILE A N 8
ATOM 3077 C CA . ILE A 1 8 ? -4.139 8.052 -3.487 1.00 0.00 8 ILE A CA 8
ATOM 3078 C C . ILE A 1 8 ? -3.392 6.700 -3.394 1.00 0.00 8 ILE A C 8
ATOM 3079 O O . ILE A 1 8 ? -2.520 6.552 -2.559 1.00 0.00 8 ILE A O 8
ATOM 3095 N N . PRO A 1 9 ? -3.741 5.745 -4.232 1.00 0.00 9 PRO A N 8
ATOM 3096 C CA . PRO A 1 9 ? -3.014 4.446 -4.309 1.00 0.00 9 PRO A CA 8
ATOM 3097 C C . PRO A 1 9 ? -1.627 4.620 -4.940 1.00 0.00 9 PRO A C 8
ATOM 3098 O O . PRO A 1 9 ? -1.438 5.446 -5.812 1.00 0.00 9 PRO A O 8
ATOM 3109 N N . CYS A 1 10 ? -0.703 3.822 -4.465 1.00 0.00 10 CYS A N 8
ATOM 3110 C CA . CYS A 1 10 ? 0.699 3.874 -4.983 1.00 0.00 10 CYS A CA 8
ATOM 3111 C C . CYS A 1 10 ? 0.748 3.351 -6.423 1.00 0.00 10 CYS A C 8
ATOM 3112 O O . CYS A 1 10 ? -0.034 2.499 -6.797 1.00 0.00 10 CYS A O 8
ATOM 3119 N N . ILE A 1 11 ? 1.671 3.890 -7.176 1.00 0.00 11 ILE A N 8
ATOM 3120 C CA . ILE A 1 11 ? 1.850 3.488 -8.606 1.00 0.00 11 ILE A CA 8
ATOM 3121 C C . ILE A 1 11 ? 3.091 2.596 -8.726 1.00 0.00 11 ILE A C 8
ATOM 3122 O O . ILE A 1 11 ? 3.073 1.585 -9.401 1.00 0.00 11 ILE A O 8
ATOM 3138 N N . SER A 1 12 ? 4.135 3.012 -8.053 1.00 0.00 12 SER A N 8
ATOM 3139 C CA . SER A 1 12 ? 5.416 2.256 -8.069 1.00 0.00 12 SER A CA 8
ATOM 3140 C C . SER A 1 12 ? 5.236 0.954 -7.287 1.00 0.00 12 SER A C 8
ATOM 3141 O O . SER A 1 12 ? 5.439 -0.124 -7.810 1.00 0.00 12 SER A O 8
ATOM 3149 N N . ALA A 1 13 ? 4.850 1.113 -6.045 1.00 0.00 13 ALA A N 8
ATOM 3150 C CA . ALA A 1 13 ? 4.627 -0.054 -5.149 1.00 0.00 13 ALA A CA 8
ATOM 3151 C C . ALA A 1 13 ? 3.486 -0.938 -5.676 1.00 0.00 13 ALA A C 8
ATOM 3152 O O . ALA A 1 13 ? 3.439 -2.113 -5.374 1.00 0.00 13 ALA A O 8
ATOM 3159 N N . ALA A 1 14 ? 2.601 -0.353 -6.449 1.00 0.00 14 ALA A N 8
ATOM 3160 C CA . ALA A 1 14 ? 1.445 -1.121 -7.022 1.00 0.00 14 ALA A CA 8
ATOM 3161 C C . ALA A 1 14 ? 1.924 -2.374 -7.775 1.00 0.00 14 ALA A C 8
ATOM 3162 O O . ALA A 1 14 ? 1.209 -3.353 -7.866 1.00 0.00 14 ALA A O 8
ATOM 3169 N N . LEU A 1 15 ? 3.128 -2.291 -8.287 1.00 0.00 15 LEU A N 8
ATOM 3170 C CA . LEU A 1 15 ? 3.734 -3.421 -9.042 1.00 0.00 15 LEU A CA 8
ATOM 3171 C C . LEU A 1 15 ? 4.007 -4.603 -8.093 1.00 0.00 15 LEU A C 8
ATOM 3172 O O . LEU A 1 15 ? 3.232 -5.538 -8.047 1.00 0.00 15 LEU A O 8
ATOM 3188 N N . GLY A 1 16 ? 5.094 -4.524 -7.366 1.00 0.00 16 GLY A N 8
ATOM 3189 C CA . GLY A 1 16 ? 5.468 -5.606 -6.408 1.00 0.00 16 GLY A CA 8
ATOM 3190 C C . GLY A 1 16 ? 4.423 -5.711 -5.293 1.00 0.00 16 GLY A C 8
ATOM 3191 O O . GLY A 1 16 ? 3.844 -6.756 -5.068 1.00 0.00 16 GLY A O 8
ATOM 3195 N N . CYS A 1 17 ? 4.226 -4.599 -4.635 1.00 0.00 17 CYS A N 8
ATOM 3196 C CA . CYS A 1 17 ? 3.240 -4.518 -3.515 1.00 0.00 17 CYS A CA 8
ATOM 3197 C C . CYS A 1 17 ? 1.810 -4.456 -4.072 1.00 0.00 17 CYS A C 8
ATOM 3198 O O . CYS A 1 17 ? 1.613 -4.263 -5.256 1.00 0.00 17 CYS A O 8
ATOM 3205 N N . SER A 1 18 ? 0.858 -4.624 -3.190 1.00 0.00 18 SER A N 8
ATOM 3206 C CA . SER A 1 18 ? -0.583 -4.587 -3.589 1.00 0.00 18 SER A CA 8
ATOM 3207 C C . SER A 1 18 ? -1.398 -3.937 -2.466 1.00 0.00 18 SER A C 8
ATOM 3208 O O . SER A 1 18 ? -1.345 -4.371 -1.330 1.00 0.00 18 SER A O 8
ATOM 3216 N N . CYS A 1 19 ? -2.130 -2.913 -2.824 1.00 0.00 19 CYS A N 8
ATOM 3217 C CA . CYS A 1 19 ? -2.969 -2.192 -1.819 1.00 0.00 19 CYS A CA 8
ATOM 3218 C C . CYS A 1 19 ? -4.040 -3.104 -1.214 1.00 0.00 19 CYS A C 8
ATOM 3219 O O . CYS A 1 19 ? -4.776 -3.766 -1.920 1.00 0.00 19 CYS A O 8
ATOM 3226 N N . LYS A 1 20 ? -4.073 -3.097 0.093 1.00 0.00 20 LYS A N 8
ATOM 3227 C CA . LYS A 1 20 ? -5.051 -3.926 0.854 1.00 0.00 20 LYS A CA 8
ATOM 3228 C C . LYS A 1 20 ? -5.263 -3.276 2.228 1.00 0.00 20 LYS A C 8
ATOM 3229 O O . LYS A 1 20 ? -4.314 -3.038 2.951 1.00 0.00 20 LYS A O 8
ATOM 3248 N N . ASN A 1 21 ? -6.512 -3.014 2.529 1.00 0.00 21 ASN A N 8
ATOM 3249 C CA . ASN A 1 21 ? -6.907 -2.380 3.826 1.00 0.00 21 ASN A CA 8
ATOM 3250 C C . ASN A 1 21 ? -6.060 -1.128 4.133 1.00 0.00 21 ASN A C 8
ATOM 3251 O O . ASN A 1 21 ? -5.190 -1.144 4.982 1.00 0.00 21 ASN A O 8
ATOM 3262 N N . LYS A 1 22 ? -6.367 -0.083 3.401 1.00 0.00 22 LYS A N 8
ATOM 3263 C CA . LYS A 1 22 ? -5.681 1.248 3.520 1.00 0.00 22 LYS A CA 8
ATOM 3264 C C . LYS A 1 22 ? -4.167 1.189 3.826 1.00 0.00 22 LYS A C 8
ATOM 3265 O O . LYS A 1 22 ? -3.667 1.869 4.703 1.00 0.00 22 LYS A O 8
ATOM 3284 N N . VAL A 1 23 ? -3.492 0.352 3.079 1.00 0.00 23 VAL A N 8
ATOM 3285 C CA . VAL A 1 23 ? -2.023 0.152 3.208 1.00 0.00 23 VAL A CA 8
ATOM 3286 C C . VAL A 1 23 ? -1.517 -0.260 1.809 1.00 0.00 23 VAL A C 8
ATOM 3287 O O . VAL A 1 23 ? -2.109 -1.150 1.229 1.00 0.00 23 VAL A O 8
ATOM 3300 N N . CYS A 1 24 ? -0.475 0.353 1.291 1.00 0.00 24 CYS A N 8
ATOM 3301 C CA . CYS A 1 24 ? 0.013 -0.058 -0.078 1.00 0.00 24 CYS A CA 8
ATOM 3302 C C . CYS A 1 24 ? 1.264 -0.943 0.060 1.00 0.00 24 CYS A C 8
ATOM 3303 O O . CYS A 1 24 ? 2.255 -0.783 -0.626 1.00 0.00 24 CYS A O 8
ATOM 3310 N N . TYR A 1 25 ? 1.137 -1.872 0.975 1.00 0.00 25 TYR A N 8
ATOM 3311 C CA . TYR A 1 25 ? 2.212 -2.858 1.302 1.00 0.00 25 TYR A CA 8
ATOM 3312 C C . TYR A 1 25 ? 2.078 -4.111 0.445 1.00 0.00 25 TYR A C 8
ATOM 3313 O O . TYR A 1 25 ? 1.086 -4.299 -0.232 1.00 0.00 25 TYR A O 8
ATOM 3331 N N . ARG A 1 26 ? 3.092 -4.935 0.509 1.00 0.00 26 ARG A N 8
ATOM 3332 C CA . ARG A 1 26 ? 3.097 -6.209 -0.271 1.00 0.00 26 ARG A CA 8
ATOM 3333 C C . ARG A 1 26 ? 2.480 -7.291 0.629 1.00 0.00 26 ARG A C 8
ATOM 3334 O O . ARG A 1 26 ? 2.892 -8.436 0.625 1.00 0.00 26 ARG A O 8
ATOM 3355 N N . ASN A 1 27 ? 1.492 -6.863 1.379 1.00 0.00 27 ASN A N 8
ATOM 3356 C CA . ASN A 1 27 ? 0.752 -7.747 2.330 1.00 0.00 27 ASN A CA 8
ATOM 3357 C C . ASN A 1 27 ? 1.737 -8.480 3.255 1.00 0.00 27 ASN A C 8
ATOM 3358 O O . ASN A 1 27 ? 1.584 -9.649 3.553 1.00 0.00 27 ASN A O 8
ATOM 3369 N N . GLY A 1 28 ? 2.733 -7.740 3.681 1.00 0.00 28 GLY A N 8
ATOM 3370 C CA . GLY A 1 28 ? 3.771 -8.304 4.583 1.00 0.00 28 GLY A CA 8
ATOM 3371 C C . GLY A 1 28 ? 4.952 -7.353 4.827 1.00 0.00 28 GLY A C 8
ATOM 3372 O O . GLY A 1 28 ? 5.588 -7.445 5.860 1.00 0.00 28 GLY A O 8
ATOM 3376 N N . ILE A 1 29 ? 5.218 -6.473 3.889 1.00 0.00 29 ILE A N 8
ATOM 3377 C CA . ILE A 1 29 ? 6.350 -5.505 4.036 1.00 0.00 29 ILE A CA 8
ATOM 3378 C C . ILE A 1 29 ? 5.854 -4.060 3.792 1.00 0.00 29 ILE A C 8
ATOM 3379 O O . ILE A 1 29 ? 5.151 -3.825 2.828 1.00 0.00 29 ILE A O 8
ATOM 3395 N N . PRO A 1 30 ? 6.216 -3.126 4.648 1.00 0.00 30 PRO A N 8
ATOM 3396 C CA . PRO A 1 30 ? 5.815 -1.703 4.474 1.00 0.00 30 PRO A CA 8
ATOM 3397 C C . PRO A 1 30 ? 6.517 -1.110 3.247 1.00 0.00 30 PRO A C 8
ATOM 3398 O O . PRO A 1 30 ? 7.682 -0.758 3.290 1.00 0.00 30 PRO A O 8
ATOM 3409 N N . CYS A 1 1 ? 6.070 -0.883 1.780 1.00 0.00 1 CYS A N 9
ATOM 3410 C CA . CYS A 1 1 ? 6.484 -0.381 0.433 1.00 0.00 1 CYS A CA 9
ATOM 3411 C C . CYS A 1 1 ? 6.327 1.141 0.502 1.00 0.00 1 CYS A C 9
ATOM 3412 O O . CYS A 1 1 ? 7.219 1.884 0.142 1.00 0.00 1 CYS A O 9
ATOM 3419 N N . GLY A 1 2 ? 5.168 1.536 0.972 1.00 0.00 2 GLY A N 9
ATOM 3420 C CA . GLY A 1 2 ? 4.832 2.972 1.119 1.00 0.00 2 GLY A CA 9
ATOM 3421 C C . GLY A 1 2 ? 3.875 3.086 2.304 1.00 0.00 2 GLY A C 9
ATOM 3422 O O . GLY A 1 2 ? 4.305 3.224 3.432 1.00 0.00 2 GLY A O 9
ATOM 3426 N N . GLU A 1 3 ? 2.606 3.007 1.984 1.00 0.00 3 GLU A N 9
ATOM 3427 C CA . GLU A 1 3 ? 1.489 3.099 2.981 1.00 0.00 3 GLU A CA 9
ATOM 3428 C C . GLU A 1 3 ? 0.132 3.174 2.258 1.00 0.00 3 GLU A C 9
ATOM 3429 O O . GLU A 1 3 ? 0.016 2.792 1.111 1.00 0.00 3 GLU A O 9
ATOM 3441 N N . SER A 1 4 ? -0.844 3.673 2.978 1.00 0.00 4 SER A N 9
ATOM 3442 C CA . SER A 1 4 ? -2.242 3.839 2.478 1.00 0.00 4 SER A CA 9
ATOM 3443 C C . SER A 1 4 ? -2.366 4.219 1.007 1.00 0.00 4 SER A C 9
ATOM 3444 O O . SER A 1 4 ? -1.603 4.996 0.467 1.00 0.00 4 SER A O 9
ATOM 3452 N N . CYS A 1 5 ? -3.372 3.618 0.436 1.00 0.00 5 CYS A N 9
ATOM 3453 C CA . CYS A 1 5 ? -3.722 3.802 -0.993 1.00 0.00 5 CYS A CA 9
ATOM 3454 C C . CYS A 1 5 ? -5.238 4.034 -1.104 1.00 0.00 5 CYS A C 9
ATOM 3455 O O . CYS A 1 5 ? -5.873 3.679 -2.080 1.00 0.00 5 CYS A O 9
ATOM 3462 N N . VAL A 1 6 ? -5.755 4.640 -0.068 1.00 0.00 6 VAL A N 9
ATOM 3463 C CA . VAL A 1 6 ? -7.213 4.955 0.021 1.00 0.00 6 VAL A CA 9
ATOM 3464 C C . VAL A 1 6 ? -7.576 6.095 -0.941 1.00 0.00 6 VAL A C 9
ATOM 3465 O O . VAL A 1 6 ? -8.341 5.916 -1.869 1.00 0.00 6 VAL A O 9
ATOM 3478 N N . TRP A 1 7 ? -6.999 7.237 -0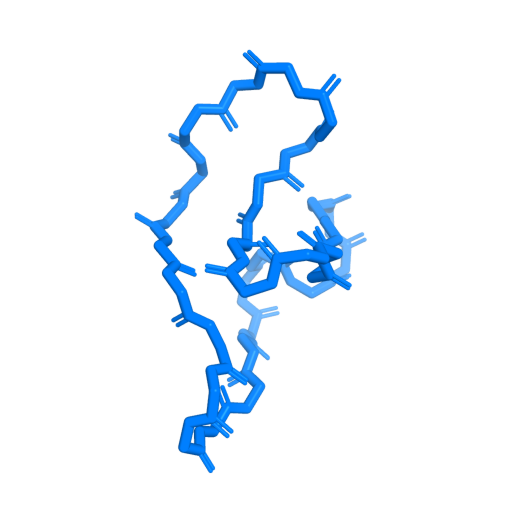.669 1.00 0.00 7 TRP A N 9
ATOM 3479 C CA . TRP A 1 7 ? -7.234 8.457 -1.487 1.00 0.00 7 TRP A CA 9
ATOM 3480 C C . TRP A 1 7 ? -6.680 8.339 -2.911 1.00 0.00 7 TRP A C 9
ATOM 3481 O O . TRP A 1 7 ? -7.363 8.651 -3.867 1.00 0.00 7 TRP A O 9
ATOM 3502 N N . ILE A 1 8 ? -5.454 7.887 -2.992 1.00 0.00 8 ILE A N 9
ATOM 3503 C CA . ILE A 1 8 ? -4.765 7.713 -4.300 1.00 0.00 8 ILE A CA 9
ATOM 3504 C C . ILE A 1 8 ? -4.014 6.367 -4.350 1.00 0.00 8 ILE A C 9
ATOM 3505 O O . ILE A 1 8 ? -3.785 5.769 -3.319 1.00 0.00 8 ILE A O 9
ATOM 3521 N N . PRO A 1 9 ? -3.652 5.918 -5.535 1.00 0.00 9 PRO A N 9
ATOM 3522 C CA . PRO A 1 9 ? -2.787 4.713 -5.708 1.00 0.00 9 PRO A CA 9
ATOM 3523 C C . PRO A 1 9 ? -1.365 4.973 -5.181 1.00 0.00 9 PRO A C 9
ATOM 3524 O O . PRO A 1 9 ? -0.978 6.104 -4.957 1.00 0.00 9 PRO A O 9
ATOM 3535 N N . CYS A 1 10 ? -0.635 3.900 -5.005 1.00 0.00 10 CYS A N 9
ATOM 3536 C CA . CYS A 1 10 ? 0.771 3.990 -4.498 1.00 0.00 10 CYS A CA 9
ATOM 3537 C C . CYS A 1 10 ? 1.749 4.475 -5.580 1.00 0.00 10 CYS A C 9
ATOM 3538 O O . CYS A 1 10 ? 1.397 4.589 -6.739 1.00 0.00 10 CYS A O 9
ATOM 3545 N N . ILE A 1 11 ? 2.953 4.742 -5.142 1.00 0.00 11 ILE A N 9
ATOM 3546 C CA . ILE A 1 11 ? 4.036 5.222 -6.058 1.00 0.00 11 ILE A CA 9
ATOM 3547 C C . ILE A 1 11 ? 4.874 4.008 -6.486 1.00 0.00 11 ILE A C 9
ATOM 3548 O O . ILE A 1 11 ? 5.228 3.872 -7.641 1.00 0.00 11 ILE A O 9
ATOM 3564 N N . SER A 1 12 ? 5.161 3.166 -5.523 1.00 0.00 12 SER A N 9
ATOM 3565 C CA . SER A 1 12 ? 5.965 1.936 -5.769 1.00 0.00 12 SER A CA 9
ATOM 3566 C C . SER A 1 12 ? 5.120 0.882 -6.519 1.00 0.00 12 SER A C 9
ATOM 3567 O O . SER A 1 12 ? 4.905 1.027 -7.706 1.00 0.00 12 SER A O 9
ATOM 3575 N N . ALA A 1 13 ? 4.670 -0.136 -5.819 1.00 0.00 13 ALA A N 9
ATOM 3576 C CA . ALA A 1 13 ? 3.838 -1.234 -6.421 1.00 0.00 13 ALA A CA 9
ATOM 3577 C C . ALA A 1 13 ? 4.589 -2.075 -7.475 1.00 0.00 13 ALA A C 9
ATOM 3578 O O . ALA A 1 13 ? 4.088 -3.096 -7.906 1.00 0.00 13 ALA A O 9
ATOM 3585 N N . ALA A 1 14 ? 5.762 -1.629 -7.856 1.00 0.00 14 ALA A N 9
ATOM 3586 C CA . ALA A 1 14 ? 6.583 -2.357 -8.873 1.00 0.00 14 ALA A CA 9
ATOM 3587 C C . ALA A 1 14 ? 7.043 -3.702 -8.306 1.00 0.00 14 ALA A C 9
ATOM 3588 O O . ALA A 1 14 ? 7.026 -4.706 -8.992 1.00 0.00 14 ALA A O 9
ATOM 3595 N N . LEU A 1 15 ? 7.442 -3.668 -7.059 1.00 0.00 15 LEU A N 9
ATOM 3596 C CA . LEU A 1 15 ? 7.916 -4.896 -6.359 1.00 0.00 15 LEU A CA 9
ATOM 3597 C C . LEU A 1 15 ? 6.786 -5.931 -6.283 1.00 0.00 15 LEU A C 9
ATOM 3598 O O . LEU A 1 15 ? 7.024 -7.122 -6.333 1.00 0.00 15 LEU A O 9
ATOM 3614 N N . GLY A 1 16 ? 5.587 -5.418 -6.166 1.00 0.00 16 GLY A N 9
ATOM 3615 C CA . GLY A 1 16 ? 4.363 -6.255 -6.076 1.00 0.00 16 GLY A CA 9
ATOM 3616 C C . GLY A 1 16 ? 3.538 -5.839 -4.857 1.00 0.00 16 GLY A C 9
ATOM 3617 O O . GLY A 1 16 ? 2.804 -6.639 -4.308 1.00 0.00 16 GLY A O 9
ATOM 3621 N N . CYS A 1 17 ? 3.681 -4.593 -4.471 1.00 0.00 17 CYS A N 9
ATOM 3622 C CA . CYS A 1 17 ? 2.927 -4.074 -3.294 1.00 0.00 17 CYS A CA 9
ATOM 3623 C C . CYS A 1 17 ? 1.422 -4.075 -3.583 1.00 0.00 17 CYS A C 9
ATOM 3624 O O . CYS A 1 17 ? 0.931 -3.301 -4.382 1.00 0.00 17 CYS A O 9
ATOM 3631 N N . SER A 1 18 ? 0.745 -4.967 -2.907 1.00 0.00 18 SER A N 9
ATOM 3632 C CA . SER A 1 18 ? -0.733 -5.106 -3.068 1.00 0.00 18 SER A CA 9
ATOM 3633 C C . SER A 1 18 ? -1.438 -4.188 -2.065 1.00 0.00 18 SER A C 9
ATOM 3634 O O . SER A 1 18 ? -1.147 -4.221 -0.883 1.00 0.00 18 SER A O 9
ATOM 3642 N N . CYS A 1 19 ? -2.348 -3.397 -2.576 1.00 0.00 19 CYS A N 9
ATOM 3643 C CA . CYS A 1 19 ? -3.106 -2.455 -1.703 1.00 0.00 19 CYS A CA 9
ATOM 3644 C C . CYS A 1 19 ? -4.248 -3.185 -0.985 1.00 0.00 19 CYS A C 9
ATOM 3645 O O . CYS A 1 19 ? -5.280 -3.461 -1.568 1.00 0.00 19 CYS A O 9
ATOM 3652 N N . LYS A 1 20 ? -4.011 -3.476 0.269 1.00 0.00 20 LYS A N 9
ATOM 3653 C CA . LYS A 1 20 ? -5.020 -4.186 1.116 1.00 0.00 20 LYS A CA 9
ATOM 3654 C C . LYS A 1 20 ? -5.050 -3.535 2.502 1.00 0.00 20 LYS A C 9
ATOM 3655 O O . LYS A 1 20 ? -4.032 -3.081 2.991 1.00 0.00 20 LYS A O 9
ATOM 3674 N N . ASN A 1 21 ? -6.226 -3.514 3.083 1.00 0.00 21 ASN A N 9
ATOM 3675 C CA . ASN A 1 21 ? -6.432 -2.913 4.442 1.00 0.00 21 ASN A CA 9
ATOM 3676 C C . ASN A 1 21 ? -5.823 -1.500 4.506 1.00 0.00 21 ASN A C 9
ATOM 3677 O O . ASN A 1 21 ? -4.973 -1.212 5.326 1.00 0.00 21 ASN A O 9
ATOM 3688 N N . LYS A 1 22 ? -6.306 -0.676 3.606 1.00 0.00 22 LYS A N 9
ATOM 3689 C CA . LYS A 1 22 ? -5.873 0.754 3.460 1.00 0.00 22 LYS A CA 9
ATOM 3690 C C . LYS A 1 22 ? -4.363 0.988 3.668 1.00 0.00 22 LYS A C 9
ATOM 3691 O O . LYS A 1 22 ? -3.945 1.928 4.317 1.00 0.00 22 LYS A O 9
ATOM 3710 N N . VAL A 1 23 ? -3.595 0.093 3.098 1.00 0.00 23 VAL A N 9
ATOM 3711 C CA . VAL A 1 23 ? -2.113 0.142 3.172 1.00 0.00 23 VAL A CA 9
ATOM 3712 C C . VAL A 1 23 ? -1.566 -0.509 1.891 1.00 0.00 23 VAL A C 9
ATOM 3713 O O . VAL A 1 23 ? -2.118 -1.491 1.431 1.00 0.00 23 VAL A O 9
ATOM 3726 N N . CYS A 1 24 ? -0.506 0.048 1.355 1.00 0.00 24 CYS A N 9
ATOM 3727 C CA . CYS A 1 24 ? 0.094 -0.523 0.103 1.00 0.00 24 CYS A CA 9
ATOM 3728 C C . CYS A 1 24 ? 1.462 -1.125 0.424 1.00 0.00 24 CYS A C 9
ATOM 3729 O O . CYS A 1 24 ? 2.478 -0.477 0.272 1.00 0.00 24 CYS A O 9
ATOM 3736 N N . TYR A 1 25 ? 1.425 -2.358 0.861 1.00 0.00 25 TYR A N 9
ATOM 3737 C CA . TYR A 1 25 ? 2.653 -3.125 1.231 1.00 0.00 25 TYR A CA 9
ATOM 3738 C C . TYR A 1 25 ? 2.754 -4.374 0.350 1.00 0.00 25 TYR A C 9
ATOM 3739 O O . TYR A 1 25 ? 1.813 -4.725 -0.337 1.00 0.00 25 TYR A O 9
ATOM 3757 N N . ARG A 1 26 ? 3.900 -5.007 0.410 1.00 0.00 26 ARG A N 9
ATOM 3758 C CA . ARG A 1 26 ? 4.137 -6.247 -0.394 1.00 0.00 26 ARG A CA 9
ATOM 3759 C C . ARG A 1 26 ? 3.794 -7.452 0.499 1.00 0.00 26 ARG A C 9
ATOM 3760 O O . ARG A 1 26 ? 4.477 -8.459 0.515 1.00 0.00 26 ARG A O 9
ATOM 3781 N N . ASN A 1 27 ? 2.711 -7.281 1.221 1.00 0.00 27 ASN A N 9
ATOM 3782 C CA . ASN A 1 27 ? 2.185 -8.316 2.161 1.00 0.00 27 ASN A CA 9
ATOM 3783 C C . ASN A 1 27 ? 3.244 -8.753 3.191 1.00 0.00 27 ASN A C 9
ATOM 3784 O O . ASN A 1 27 ? 3.389 -9.924 3.488 1.00 0.00 27 ASN A O 9
ATOM 3795 N N . GLY A 1 28 ? 3.957 -7.784 3.709 1.00 0.00 28 GLY A N 9
ATOM 3796 C CA . GLY A 1 28 ? 5.012 -8.088 4.717 1.00 0.00 28 GLY A CA 9
ATOM 3797 C C . GLY A 1 28 ? 6.039 -6.967 4.901 1.00 0.00 28 GLY A C 9
ATOM 3798 O O . GLY A 1 28 ? 6.615 -6.849 5.966 1.00 0.00 28 GLY A O 9
ATOM 3802 N N . ILE A 1 29 ? 6.242 -6.178 3.873 1.00 0.00 29 ILE A N 9
ATOM 3803 C CA . ILE A 1 29 ? 7.226 -5.054 3.943 1.00 0.00 29 ILE A CA 9
ATOM 3804 C C . ILE A 1 29 ? 6.518 -3.712 3.659 1.00 0.00 29 ILE A C 9
ATOM 3805 O O . ILE A 1 29 ? 5.694 -3.650 2.767 1.00 0.00 29 ILE A O 9
ATOM 3821 N N . PRO A 1 30 ? 6.837 -2.676 4.404 1.00 0.00 30 PRO A N 9
ATOM 3822 C CA . PRO A 1 30 ? 6.290 -1.323 4.128 1.00 0.00 30 PRO A CA 9
ATOM 3823 C C . PRO A 1 3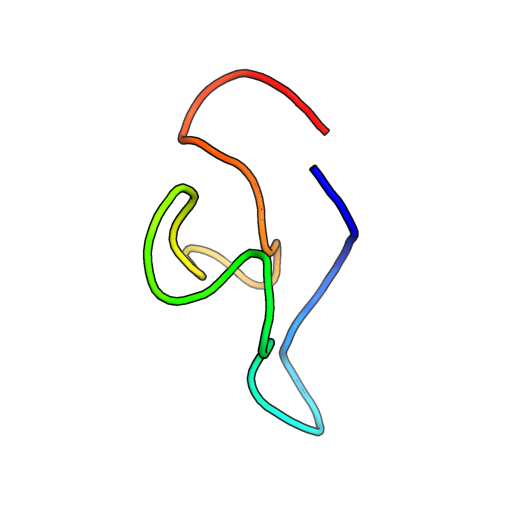0 ? 6.859 -0.763 2.817 1.00 0.00 30 PRO A C 9
ATOM 3824 O O . PRO A 1 30 ? 7.965 -0.256 2.780 1.00 0.00 30 PRO A O 9
ATOM 3835 N N . CYS A 1 1 ? 5.803 -1.231 2.359 1.00 0.00 1 CYS A N 10
ATOM 3836 C CA . CYS A 1 1 ? 6.385 -0.770 1.060 1.00 0.00 1 CYS A CA 10
ATOM 3837 C C . CYS A 1 1 ? 6.328 0.761 1.072 1.00 0.00 1 CYS A C 10
ATOM 3838 O O . CYS A 1 1 ? 7.314 1.419 0.800 1.00 0.00 1 CYS A O 10
ATOM 3845 N N . GLY A 1 2 ? 5.162 1.272 1.390 1.00 0.00 2 GLY A N 10
ATOM 3846 C CA . GLY A 1 2 ? 4.951 2.743 1.447 1.00 0.00 2 GLY A CA 10
ATOM 3847 C C . GLY A 1 2 ? 3.987 3.037 2.595 1.00 0.00 2 GLY A C 10
ATOM 3848 O O . GLY A 1 2 ? 4.410 3.241 3.717 1.00 0.00 2 GLY A O 10
ATOM 3852 N N . GLU A 1 3 ? 2.719 3.038 2.262 1.00 0.00 3 GLU A N 10
ATOM 3853 C CA . GLU A 1 3 ? 1.622 3.308 3.240 1.00 0.00 3 GLU A CA 10
ATOM 3854 C C . GLU A 1 3 ? 0.257 3.362 2.537 1.00 0.00 3 GLU A C 10
ATOM 3855 O O . GLU A 1 3 ? 0.137 2.985 1.389 1.00 0.00 3 GLU A O 10
ATOM 3867 N N . SER A 1 4 ? -0.725 3.842 3.263 1.00 0.00 4 SER A N 10
ATOM 3868 C CA . SER A 1 4 ? -2.124 3.969 2.749 1.00 0.00 4 SER A CA 10
ATOM 3869 C C . SER A 1 4 ? -2.237 4.426 1.297 1.00 0.00 4 SER A C 10
ATOM 3870 O O . SER A 1 4 ? -1.460 5.219 0.801 1.00 0.00 4 SER A O 10
ATOM 3878 N N . CYS A 1 5 ? -3.246 3.869 0.688 1.00 0.00 5 CYS A N 10
ATOM 3879 C CA . CYS A 1 5 ? -3.587 4.130 -0.732 1.00 0.00 5 CYS A CA 10
ATOM 3880 C C . CYS A 1 5 ? -5.059 4.565 -0.834 1.00 0.00 5 CYS A C 10
ATOM 3881 O O . CYS A 1 5 ? -5.744 4.287 -1.800 1.00 0.00 5 CYS A O 10
ATOM 3888 N N . VAL A 1 6 ? -5.481 5.251 0.197 1.00 0.00 6 VAL A N 10
ATOM 3889 C CA . VAL A 1 6 ? -6.884 5.762 0.286 1.00 0.00 6 VAL A CA 10
ATOM 3890 C C . VAL A 1 6 ? -7.013 7.059 -0.526 1.00 0.00 6 VAL A C 10
ATOM 3891 O O . VAL A 1 6 ? -7.657 7.086 -1.557 1.00 0.00 6 VAL A O 10
ATOM 3904 N N . TRP A 1 7 ? -6.386 8.090 -0.016 1.00 0.00 7 TRP A N 10
ATOM 3905 C CA . TRP A 1 7 ? -6.402 9.432 -0.668 1.00 0.00 7 TRP A CA 10
ATOM 3906 C C . TRP A 1 7 ? -5.886 9.348 -2.106 1.00 0.00 7 TRP A C 10
ATOM 3907 O O . TRP A 1 7 ? -6.428 9.957 -3.008 1.00 0.00 7 TRP A O 10
ATOM 3928 N N . ILE A 1 8 ? -4.840 8.579 -2.247 1.00 0.00 8 ILE A N 10
ATOM 3929 C CA . ILE A 1 8 ? -4.196 8.369 -3.569 1.00 0.00 8 ILE A CA 10
ATOM 3930 C C . ILE A 1 8 ? -3.551 6.965 -3.579 1.00 0.00 8 ILE A C 10
ATOM 3931 O O . ILE A 1 8 ? -2.645 6.718 -2.807 1.00 0.00 8 ILE A O 10
ATOM 3947 N N . PRO A 1 9 ? -4.021 6.078 -4.432 1.00 0.00 9 PRO A N 10
ATOM 3948 C CA . PRO A 1 9 ? -3.432 4.715 -4.558 1.00 0.00 9 PRO A CA 10
ATOM 3949 C C . PRO A 1 9 ? -1.997 4.791 -5.092 1.00 0.00 9 PRO A C 10
ATOM 3950 O O . PRO A 1 9 ? -1.686 5.635 -5.910 1.00 0.00 9 PRO A O 10
ATOM 3961 N N . CYS A 1 10 ? -1.172 3.898 -4.604 1.00 0.00 10 CYS A N 10
ATOM 3962 C CA . CYS A 1 10 ? 0.257 3.864 -5.044 1.00 0.00 10 CYS A CA 10
ATOM 3963 C C . CYS A 1 10 ? 0.342 3.545 -6.543 1.00 0.00 10 CYS A C 10
ATOM 3964 O O . CYS A 1 10 ? -0.535 2.903 -7.088 1.00 0.00 10 CYS A O 10
ATOM 3971 N N . ILE A 1 11 ? 1.403 4.010 -7.152 1.00 0.00 11 ILE A N 10
ATOM 3972 C CA . ILE A 1 11 ? 1.626 3.782 -8.614 1.00 0.00 11 ILE A CA 10
ATOM 3973 C C . ILE A 1 11 ? 2.795 2.809 -8.815 1.00 0.00 11 ILE A C 10
ATOM 3974 O O . ILE A 1 11 ? 2.670 1.823 -9.516 1.00 0.00 11 ILE A O 10
ATOM 3990 N N . SER A 1 12 ? 3.898 3.126 -8.185 1.00 0.00 12 SER A N 10
ATOM 3991 C CA . SER A 1 12 ? 5.120 2.282 -8.282 1.00 0.00 12 SER A CA 10
ATOM 3992 C C . SER A 1 12 ? 4.902 0.960 -7.539 1.00 0.00 12 SER A C 10
ATOM 3993 O O . SER A 1 12 ? 5.008 -0.108 -8.113 1.00 0.00 12 SER A O 10
ATOM 4001 N N . ALA A 1 13 ? 4.599 1.091 -6.272 1.00 0.00 13 ALA A N 10
ATOM 4002 C CA . ALA A 1 13 ? 4.352 -0.091 -5.397 1.00 0.00 13 ALA A CA 10
ATOM 4003 C C . ALA A 1 13 ? 3.118 -0.894 -5.844 1.00 0.00 13 ALA A C 10
ATOM 4004 O O . ALA A 1 13 ? 2.900 -1.991 -5.371 1.00 0.00 13 ALA A O 10
ATOM 4011 N N . ALA A 1 14 ? 2.348 -0.328 -6.742 1.00 0.00 14 ALA A N 10
ATOM 4012 C CA . ALA A 1 14 ? 1.121 -1.017 -7.253 1.00 0.00 14 ALA A CA 10
ATOM 4013 C C . ALA A 1 14 ? 1.473 -2.386 -7.857 1.00 0.00 14 ALA A C 10
ATOM 4014 O O . ALA A 1 14 ? 0.828 -3.375 -7.568 1.00 0.00 14 ALA A O 10
ATOM 4021 N N . LEU A 1 15 ? 2.492 -2.391 -8.682 1.00 0.00 15 LEU A N 10
ATOM 4022 C CA . LEU A 1 15 ? 2.952 -3.642 -9.344 1.00 0.00 15 LEU A CA 10
ATOM 4023 C C . LEU A 1 15 ? 3.575 -4.613 -8.330 1.00 0.00 15 LEU A C 10
ATOM 4024 O O . LEU A 1 15 ? 3.022 -5.663 -8.065 1.00 0.00 15 LEU A O 10
ATOM 4040 N N . GLY A 1 16 ? 4.707 -4.221 -7.798 1.00 0.00 16 GLY A N 10
ATOM 4041 C CA . GLY A 1 16 ? 5.436 -5.056 -6.796 1.00 0.00 16 GLY A CA 10
ATOM 4042 C C . GLY A 1 16 ? 4.538 -5.373 -5.598 1.00 0.00 16 GLY A C 10
ATOM 4043 O O . GLY A 1 16 ? 4.113 -6.497 -5.414 1.00 0.00 16 GLY A O 10
ATOM 4047 N N . CYS A 1 17 ? 4.282 -4.352 -4.822 1.00 0.00 17 CYS A N 10
ATOM 4048 C CA . CYS A 1 17 ? 3.418 -4.494 -3.611 1.00 0.00 17 CYS A CA 10
ATOM 4049 C C . CYS A 1 17 ? 1.940 -4.533 -4.049 1.00 0.00 17 CYS A C 10
ATOM 4050 O O . CYS A 1 17 ? 1.654 -4.568 -5.231 1.00 0.00 17 CYS A O 10
ATOM 4057 N N . SER A 1 18 ? 1.046 -4.526 -3.091 1.00 0.00 18 SER A N 10
ATOM 4058 C CA . SER A 1 18 ? -0.419 -4.561 -3.408 1.00 0.00 18 SER A CA 10
ATOM 4059 C C . SER A 1 18 ? -1.215 -3.813 -2.332 1.00 0.00 18 SER A C 10
ATOM 4060 O O . SER A 1 18 ? -1.052 -4.063 -1.152 1.00 0.00 18 SER A O 10
ATOM 4068 N N . CYS A 1 19 ? -2.061 -2.916 -2.775 1.00 0.00 19 CYS A N 10
ATOM 4069 C CA . CYS A 1 19 ? -2.891 -2.126 -1.816 1.00 0.00 19 CYS A CA 10
ATOM 4070 C C . CYS A 1 19 ? -4.016 -2.983 -1.224 1.00 0.00 19 CYS A C 10
ATOM 4071 O O . CYS A 1 19 ? -4.805 -3.565 -1.944 1.00 0.00 19 CYS A O 10
ATOM 4078 N N . LYS A 1 20 ? -4.038 -3.026 0.083 1.00 0.00 20 LYS A N 10
ATOM 4079 C CA . LYS A 1 20 ? -5.066 -3.811 0.828 1.00 0.00 20 LYS A CA 10
ATOM 4080 C C . LYS A 1 20 ? -5.223 -3.199 2.227 1.00 0.00 20 LYS A C 10
ATOM 4081 O O . LYS A 1 20 ? -4.243 -2.858 2.861 1.00 0.00 20 LYS A O 10
ATOM 4100 N N . ASN A 1 21 ? -6.457 -3.082 2.655 1.00 0.00 21 ASN A N 10
ATOM 4101 C CA . ASN A 1 21 ? -6.784 -2.503 4.001 1.00 0.00 21 ASN A CA 10
ATOM 4102 C C . ASN A 1 21 ? -6.071 -1.152 4.206 1.00 0.00 21 ASN A C 10
ATOM 4103 O O . ASN A 1 21 ? -5.257 -0.995 5.096 1.00 0.00 21 ASN A O 10
ATOM 4114 N N . LYS A 1 22 ? -6.423 -0.225 3.345 1.00 0.00 22 LYS A N 10
ATOM 4115 C CA . LYS A 1 22 ? -5.863 1.169 3.344 1.00 0.00 22 LYS A CA 10
ATOM 4116 C C . LYS A 1 22 ? -4.357 1.253 3.675 1.00 0.00 22 LYS A C 10
ATOM 4117 O O . LYS A 1 22 ? -3.918 2.077 4.455 1.00 0.00 22 LYS A O 10
ATOM 4136 N N . VAL A 1 23 ? -3.620 0.365 3.054 1.00 0.00 23 VAL A N 10
ATOM 4137 C CA . VAL A 1 23 ? -2.145 0.279 3.229 1.00 0.00 23 VAL A CA 10
ATOM 4138 C C . VAL A 1 23 ? -1.551 -0.269 1.920 1.00 0.00 23 VAL A C 10
ATOM 4139 O O . VAL A 1 23 ? -2.099 -1.203 1.369 1.00 0.00 23 VAL A O 10
ATOM 4152 N N . CYS A 1 24 ? -0.466 0.305 1.452 1.00 0.00 24 CYS A N 10
ATOM 4153 C CA . CYS A 1 24 ? 0.150 -0.196 0.178 1.00 0.00 24 CYS A CA 10
ATOM 4154 C C . CYS A 1 24 ? 1.408 -1.014 0.490 1.00 0.00 24 CYS A C 10
ATOM 4155 O O . CYS A 1 24 ? 2.509 -0.626 0.148 1.00 0.00 24 CYS A O 10
ATOM 4162 N N . TYR A 1 25 ? 1.201 -2.132 1.140 1.00 0.00 25 TYR A N 10
ATOM 4163 C CA . TYR A 1 25 ? 2.331 -3.035 1.513 1.00 0.00 25 TYR A CA 10
ATOM 4164 C C . TYR A 1 25 ? 2.311 -4.262 0.609 1.00 0.00 25 TYR A C 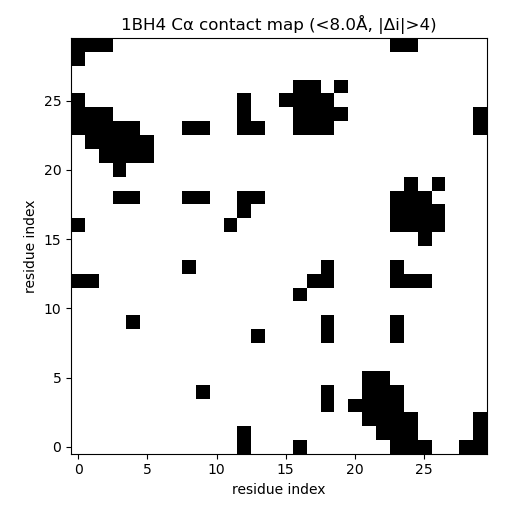10
ATOM 4165 O O . TYR A 1 25 ? 1.338 -4.515 -0.073 1.00 0.00 25 TYR A O 10
ATOM 4183 N N . ARG A 1 26 ? 3.394 -4.994 0.633 1.00 0.00 26 ARG A N 10
ATOM 4184 C CA . ARG A 1 26 ? 3.490 -6.227 -0.209 1.00 0.00 26 ARG A CA 10
ATOM 4185 C C . ARG A 1 26 ? 2.954 -7.412 0.611 1.00 0.00 26 ARG A C 10
ATOM 4186 O O . ARG A 1 26 ? 3.420 -8.530 0.503 1.00 0.00 26 ARG A O 10
ATOM 4207 N N . ASN A 1 27 ? 1.964 -7.092 1.411 1.00 0.00 27 ASN A N 10
ATOM 4208 C CA . ASN A 1 27 ? 1.284 -8.076 2.306 1.00 0.00 27 ASN A CA 10
ATOM 4209 C C . ASN A 1 27 ? 2.318 -8.859 3.131 1.00 0.00 27 ASN A C 10
ATOM 4210 O O . ASN A 1 27 ? 2.310 -10.075 3.176 1.00 0.00 27 ASN A O 10
ATOM 4221 N N . GLY A 1 28 ? 3.187 -8.107 3.763 1.00 0.00 28 GLY A N 10
ATOM 4222 C CA . GLY A 1 28 ? 4.249 -8.726 4.603 1.00 0.00 28 GLY A CA 10
ATOM 4223 C C . GLY A 1 28 ? 5.257 -7.709 5.152 1.00 0.00 28 GLY A C 10
ATOM 4224 O O . GLY A 1 28 ? 5.809 -7.921 6.215 1.00 0.00 28 GLY A O 10
ATOM 4228 N N . ILE A 1 29 ? 5.474 -6.640 4.425 1.00 0.00 29 ILE A N 10
ATOM 4229 C CA . ILE A 1 29 ? 6.441 -5.590 4.877 1.00 0.00 29 ILE A CA 10
ATOM 4230 C C . ILE A 1 29 ? 5.991 -4.216 4.336 1.00 0.00 29 ILE A C 10
ATOM 4231 O O . ILE A 1 29 ? 5.436 -4.151 3.256 1.00 0.00 29 ILE A O 10
ATOM 4247 N N . PRO A 1 30 ? 6.237 -3.161 5.085 1.00 0.00 30 PRO A N 10
ATOM 4248 C CA . PRO A 1 30 ? 5.803 -1.793 4.693 1.00 0.00 30 PRO A CA 10
ATOM 4249 C C . PRO A 1 30 ? 6.540 -1.308 3.438 1.00 0.00 30 PRO A C 10
ATOM 4250 O O . PRO A 1 30 ? 7.723 -1.028 3.479 1.00 0.00 30 PRO A O 10
ATOM 4261 N N . CYS A 1 1 ? 5.840 -1.207 2.365 1.00 0.00 1 CYS A N 11
ATOM 4262 C CA . CYS A 1 1 ? 6.387 -0.801 1.035 1.00 0.00 1 CYS A CA 11
ATOM 4263 C C . CYS A 1 1 ? 6.292 0.724 0.962 1.00 0.00 1 CYS A C 11
ATOM 4264 O O . CYS A 1 1 ? 7.242 1.386 0.594 1.00 0.00 1 CYS A O 11
ATOM 4271 N N . GLY A 1 2 ? 5.132 1.218 1.323 1.00 0.00 2 GLY A N 11
ATOM 4272 C CA . GLY A 1 2 ? 4.886 2.681 1.309 1.00 0.00 2 GLY A CA 11
ATOM 4273 C C . GLY A 1 2 ? 3.944 3.036 2.457 1.00 0.00 2 GLY A C 11
ATOM 4274 O O . GLY A 1 2 ? 4.390 3.315 3.554 1.00 0.00 2 GLY A O 11
ATOM 4278 N N . GLU A 1 3 ? 2.670 2.999 2.150 1.00 0.00 3 GLU A N 11
ATOM 4279 C CA . GLU A 1 3 ? 1.583 3.321 3.136 1.00 0.00 3 GLU A CA 11
ATOM 4280 C C . GLU A 1 3 ? 0.205 3.381 2.450 1.00 0.00 3 GLU A C 11
ATOM 4281 O O . GLU A 1 3 ? 0.052 2.973 1.318 1.00 0.00 3 GLU A O 11
ATOM 4293 N N . SER A 1 4 ? -0.755 3.905 3.172 1.00 0.00 4 SER A N 11
ATOM 4294 C CA . SER A 1 4 ? -2.155 4.038 2.666 1.00 0.00 4 SER A CA 11
ATOM 4295 C C . SER A 1 4 ? -2.326 4.487 1.217 1.00 0.00 4 SER A C 11
ATOM 4296 O O . SER A 1 4 ? -1.562 5.263 0.676 1.00 0.00 4 SER A O 11
ATOM 4304 N N . CYS A 1 5 ? -3.375 3.936 0.671 1.00 0.00 5 CYS A N 11
ATOM 4305 C CA . CYS A 1 5 ? -3.789 4.189 -0.733 1.00 0.00 5 CYS A CA 11
ATOM 4306 C C . CYS A 1 5 ? -5.246 4.667 -0.772 1.00 0.00 5 CYS A C 11
ATOM 4307 O O . CYS A 1 5 ? -5.969 4.451 -1.726 1.00 0.00 5 CYS A O 11
ATOM 4314 N N . VAL A 1 6 ? -5.616 5.320 0.299 1.00 0.00 6 VAL A N 11
ATOM 4315 C CA . VAL A 1 6 ? -7.001 5.861 0.442 1.00 0.00 6 VAL A CA 11
ATOM 4316 C C . VAL A 1 6 ? -7.104 7.159 -0.369 1.00 0.00 6 VAL A C 11
ATOM 4317 O O . VAL A 1 6 ? -7.827 7.233 -1.345 1.00 0.00 6 VAL A O 11
ATOM 4330 N N . TRP A 1 7 ? -6.362 8.140 0.077 1.00 0.00 7 TRP A N 11
ATOM 4331 C CA . TRP A 1 7 ? -6.335 9.472 -0.580 1.00 0.00 7 TRP A CA 11
ATOM 4332 C C . TRP A 1 7 ? -5.403 9.473 -1.796 1.00 0.00 7 TRP A C 11
ATOM 4333 O O . TRP A 1 7 ? -5.722 10.038 -2.823 1.00 0.00 7 TRP A O 11
ATOM 4354 N N . ILE A 1 8 ? -4.275 8.832 -1.618 1.00 0.00 8 ILE A N 11
ATOM 4355 C CA . ILE A 1 8 ? -3.243 8.726 -2.682 1.00 0.00 8 ILE A CA 11
ATOM 4356 C C . ILE A 1 8 ? -2.854 7.249 -2.916 1.00 0.00 8 ILE A C 11
ATOM 4357 O O . ILE A 1 8 ? -1.940 6.751 -2.285 1.00 0.00 8 ILE A O 11
ATOM 4373 N N . PRO A 1 9 ? -3.552 6.580 -3.810 1.00 0.00 9 PRO A N 11
ATOM 4374 C CA . PRO A 1 9 ? -3.204 5.192 -4.231 1.00 0.00 9 PRO A CA 11
ATOM 4375 C C . PRO A 1 9 ? -1.782 5.092 -4.804 1.00 0.00 9 PRO A C 11
ATOM 4376 O O . PRO A 1 9 ? -1.319 5.983 -5.490 1.00 0.00 9 PRO A O 11
ATOM 4387 N N . CYS A 1 10 ? -1.141 3.992 -4.491 1.00 0.00 10 CYS A N 11
ATOM 4388 C CA . CYS A 1 10 ? 0.254 3.738 -4.968 1.00 0.00 10 CYS A CA 11
ATOM 4389 C C . CYS A 1 10 ? 0.289 3.505 -6.486 1.00 0.00 10 CYS A C 11
ATOM 4390 O O . CYS A 1 10 ? -0.726 3.246 -7.103 1.00 0.00 10 CYS A O 11
ATOM 4397 N N . ILE A 1 11 ? 1.478 3.60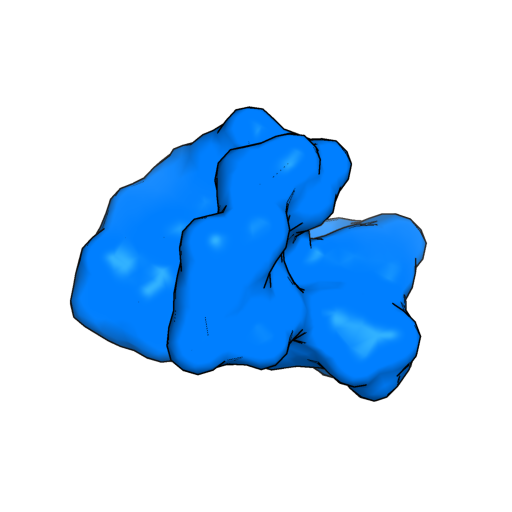8 -7.026 1.00 0.00 11 ILE A N 11
ATOM 4398 C CA . ILE A 1 11 ? 1.703 3.413 -8.492 1.00 0.00 11 ILE A CA 11
ATOM 4399 C C . ILE A 1 11 ? 2.892 2.459 -8.655 1.00 0.00 11 ILE A C 11
ATOM 4400 O O . ILE A 1 11 ? 2.774 1.405 -9.249 1.00 0.00 11 ILE A O 11
ATOM 4416 N N . SER A 1 12 ? 4.007 2.878 -8.111 1.00 0.00 12 SER A N 11
ATOM 4417 C CA . SER A 1 12 ? 5.255 2.068 -8.176 1.00 0.00 12 SER A CA 11
ATOM 4418 C C . SER A 1 12 ? 5.070 0.830 -7.294 1.00 0.00 12 SER A C 11
ATOM 4419 O O . SER A 1 12 ? 5.267 -0.287 -7.732 1.00 0.00 12 SER A O 11
ATOM 4427 N N . ALA A 1 13 ? 4.692 1.091 -6.068 1.00 0.00 13 ALA A N 11
ATOM 4428 C CA . ALA A 1 13 ? 4.462 0.003 -5.076 1.00 0.00 13 ALA A CA 11
ATOM 4429 C C . ALA A 1 13 ? 3.301 -0.890 -5.535 1.00 0.00 13 ALA A C 11
ATOM 4430 O O . ALA A 1 13 ? 3.291 -2.073 -5.262 1.00 0.00 13 ALA A O 11
ATOM 4437 N N . ALA A 1 14 ? 2.357 -0.297 -6.224 1.00 0.00 14 ALA A N 11
ATOM 4438 C CA . ALA A 1 14 ? 1.172 -1.064 -6.727 1.00 0.00 14 ALA A CA 11
ATOM 4439 C C . ALA A 1 14 ? 1.595 -2.289 -7.559 1.00 0.00 14 ALA A C 11
ATOM 4440 O O . ALA A 1 14 ? 0.882 -3.273 -7.617 1.00 0.00 14 ALA A O 11
ATOM 4447 N N . LEU A 1 15 ? 2.747 -2.184 -8.176 1.00 0.00 15 LEU A N 11
ATOM 4448 C CA . LEU A 1 15 ? 3.283 -3.291 -9.014 1.00 0.00 15 LEU A CA 11
ATOM 4449 C C . LEU A 1 15 ? 3.760 -4.449 -8.122 1.00 0.00 15 LEU A C 11
ATOM 4450 O O . LEU A 1 15 ? 3.079 -5.451 -8.008 1.00 0.00 15 LEU A O 11
ATOM 4466 N N . GLY A 1 16 ? 4.911 -4.278 -7.516 1.00 0.00 16 GLY A N 11
ATOM 4467 C CA . GLY A 1 16 ? 5.482 -5.330 -6.620 1.00 0.00 16 GLY A CA 11
ATOM 4468 C C . GLY A 1 16 ? 4.529 -5.558 -5.444 1.00 0.00 16 GLY A C 11
ATOM 4469 O O . GLY A 1 16 ? 4.018 -6.643 -5.245 1.00 0.00 16 GLY A O 11
ATOM 4473 N N . CYS A 1 17 ? 4.328 -4.498 -4.704 1.00 0.00 17 CYS A N 11
ATOM 4474 C CA . CYS A 1 17 ? 3.424 -4.534 -3.517 1.00 0.00 17 CYS A CA 11
ATOM 4475 C C . CYS A 1 17 ? 1.964 -4.503 -4.009 1.00 0.00 17 CYS A C 11
ATOM 4476 O O . CYS A 1 17 ? 1.718 -4.455 -5.200 1.00 0.00 17 CYS A O 11
ATOM 4483 N N . SER A 1 18 ? 1.040 -4.532 -3.081 1.00 0.00 18 SER A N 11
ATOM 4484 C CA . SER A 1 18 ? -0.414 -4.506 -3.446 1.00 0.00 18 SER A CA 11
ATOM 4485 C C . SER A 1 18 ? -1.213 -3.752 -2.380 1.00 0.00 18 SER A C 11
ATOM 4486 O O . SER A 1 18 ? -1.065 -4.008 -1.199 1.00 0.00 18 SER A O 11
ATOM 4494 N N . CYS A 1 19 ? -2.040 -2.841 -2.829 1.00 0.00 19 CYS A N 11
ATOM 4495 C CA . CYS A 1 19 ? -2.871 -2.046 -1.877 1.00 0.00 19 CYS A CA 11
ATOM 4496 C C . CYS A 1 19 ? -3.996 -2.911 -1.303 1.00 0.00 19 CYS A C 11
ATOM 4497 O O . CYS A 1 19 ? -4.768 -3.507 -2.029 1.00 0.00 19 CYS A O 11
ATOM 4504 N N . LYS A 1 20 ? -4.037 -2.942 0.003 1.00 0.00 20 LYS A N 11
ATOM 4505 C CA . LYS A 1 20 ? -5.067 -3.732 0.739 1.00 0.00 20 LYS A CA 11
ATOM 4506 C C . LYS A 1 20 ? -5.113 -3.215 2.178 1.00 0.00 20 LYS A C 11
ATOM 4507 O O . LYS A 1 20 ? -4.085 -2.901 2.749 1.00 0.00 20 LYS A O 11
ATOM 4526 N N . ASN A 1 21 ? -6.309 -3.144 2.715 1.00 0.00 21 ASN A N 11
ATOM 4527 C CA . ASN A 1 21 ? -6.512 -2.655 4.119 1.00 0.00 21 ASN A CA 11
ATOM 4528 C C . ASN A 1 21 ? -5.849 -1.273 4.273 1.00 0.00 21 ASN A C 11
ATOM 4529 O O . ASN A 1 21 ? -5.031 -1.055 5.145 1.00 0.00 21 ASN A O 11
ATOM 4540 N N . LYS A 1 22 ? -6.254 -0.394 3.387 1.00 0.00 22 LYS A N 11
ATOM 4541 C CA . LYS A 1 22 ? -5.757 1.022 3.319 1.00 0.00 22 LYS A CA 11
ATOM 4542 C C . LYS A 1 22 ? -4.249 1.172 3.609 1.00 0.00 22 LYS A C 11
ATOM 4543 O O . LYS A 1 22 ? -3.825 2.034 4.356 1.00 0.00 22 LYS A O 11
ATOM 4562 N N . VAL A 1 23 ? -3.490 0.294 2.998 1.00 0.00 23 VAL A N 11
ATOM 4563 C CA . VAL A 1 23 ? -2.010 0.274 3.141 1.00 0.00 23 VAL A CA 11
ATOM 4564 C C . VAL A 1 23 ? -1.414 -0.298 1.834 1.00 0.00 23 VAL A C 11
ATOM 4565 O O . VAL A 1 23 ? -1.961 -1.240 1.294 1.00 0.00 23 VAL A O 11
ATOM 4578 N N . CYS A 1 24 ? -0.327 0.267 1.362 1.00 0.00 24 CYS A N 11
ATOM 4579 C CA . CYS A 1 24 ? 0.314 -0.229 0.097 1.00 0.00 24 CYS A CA 11
ATOM 4580 C C . CYS A 1 24 ? 1.505 -1.132 0.438 1.00 0.00 24 CYS A C 11
ATOM 4581 O O . CYS A 1 24 ? 2.624 -0.848 0.060 1.00 0.00 24 CYS A O 11
ATOM 4588 N N . TYR A 1 25 ? 1.227 -2.197 1.146 1.00 0.00 25 TYR A N 11
ATOM 4589 C CA . TYR A 1 25 ? 2.295 -3.165 1.555 1.00 0.00 25 TYR A CA 11
ATOM 4590 C C . TYR A 1 25 ? 2.306 -4.412 0.668 1.00 0.00 25 TYR A C 11
ATOM 4591 O O . TYR A 1 25 ? 1.373 -4.661 -0.071 1.00 0.00 25 TYR A O 11
ATOM 4609 N N . ARG A 1 26 ? 3.377 -5.159 0.783 1.00 0.00 26 ARG A N 11
ATOM 4610 C CA . ARG A 1 26 ? 3.533 -6.416 -0.016 1.00 0.00 26 ARG A CA 11
ATOM 4611 C C . ARG A 1 26 ? 3.067 -7.562 0.899 1.00 0.00 26 ARG A C 11
ATOM 4612 O O . ARG A 1 26 ? 3.751 -8.546 1.109 1.00 0.00 26 ARG A O 11
ATOM 4633 N N . ASN A 1 27 ? 1.880 -7.367 1.420 1.00 0.00 27 ASN A N 11
ATOM 4634 C CA . ASN A 1 27 ? 1.230 -8.352 2.339 1.00 0.00 27 ASN A CA 11
ATOM 4635 C C . ASN A 1 27 ? 2.140 -8.771 3.512 1.00 0.00 27 ASN A C 11
ATOM 4636 O O . ASN A 1 27 ? 2.146 -9.916 3.922 1.00 0.00 27 ASN A O 11
ATOM 4647 N N . GLY A 1 28 ? 2.885 -7.819 4.017 1.00 0.00 28 GLY A N 11
ATOM 4648 C CA . GLY A 1 28 ? 3.803 -8.111 5.155 1.00 0.00 28 GLY A CA 11
ATOM 4649 C C . GLY A 1 28 ? 4.877 -7.043 5.396 1.00 0.00 28 GLY A C 11
ATOM 4650 O O . GLY A 1 28 ? 5.234 -6.796 6.532 1.00 0.00 28 GLY A O 11
ATOM 4654 N N . ILE A 1 29 ? 5.358 -6.442 4.336 1.00 0.00 29 ILE A N 11
ATOM 4655 C CA . ILE A 1 29 ? 6.415 -5.388 4.464 1.00 0.00 29 ILE A CA 11
ATOM 4656 C C . ILE A 1 29 ? 5.817 -3.986 4.221 1.00 0.00 29 ILE A C 11
ATOM 4657 O O . ILE A 1 29 ? 5.017 -3.828 3.320 1.00 0.00 29 ILE A O 11
ATOM 4673 N N . PRO A 1 30 ? 6.203 -3.004 5.008 1.00 0.00 30 PRO A N 11
ATOM 4674 C CA . PRO A 1 30 ? 5.846 -1.592 4.718 1.00 0.00 30 PRO A CA 11
ATOM 4675 C C . PRO A 1 30 ? 6.569 -1.136 3.448 1.00 0.00 30 PRO A C 11
ATOM 4676 O O . PRO A 1 30 ? 7.722 -0.751 3.476 1.00 0.00 30 PRO A O 11
ATOM 4687 N N . CYS A 1 1 ? 5.816 -1.156 2.295 1.00 0.00 1 CYS A N 12
ATOM 4688 C CA . CYS A 1 1 ? 6.361 -0.764 0.960 1.00 0.00 1 CYS A CA 12
ATOM 4689 C C . CYS A 1 1 ? 6.236 0.753 0.825 1.00 0.00 1 CYS A C 12
ATOM 4690 O O . CYS A 1 1 ? 7.166 1.411 0.396 1.00 0.00 1 CYS A O 12
ATOM 4697 N N . GLY A 1 2 ? 5.083 1.257 1.198 1.00 0.00 2 GLY A N 12
ATOM 4698 C CA . GLY A 1 2 ? 4.838 2.717 1.116 1.00 0.00 2 GLY A CA 12
ATOM 4699 C C . GLY A 1 2 ? 3.914 3.157 2.245 1.00 0.00 2 GLY A C 12
ATOM 4700 O O . GLY A 1 2 ? 4.377 3.515 3.311 1.00 0.00 2 GLY A O 12
ATOM 4704 N N . GLU A 1 3 ? 2.635 3.099 1.964 1.00 0.00 3 GLU A N 12
ATOM 4705 C CA . GLU A 1 3 ? 1.582 3.504 2.955 1.00 0.00 3 GLU A CA 12
ATOM 4706 C C . GLU A 1 3 ? 0.168 3.439 2.359 1.00 0.00 3 GLU A C 12
ATOM 4707 O O . GLU A 1 3 ? -0.034 2.962 1.261 1.00 0.00 3 GLU A O 12
ATOM 4719 N N . SER A 1 4 ? -0.767 3.949 3.123 1.00 0.00 4 SER A N 12
ATOM 4720 C CA . SER A 1 4 ? -2.200 3.973 2.717 1.00 0.00 4 SER A CA 12
ATOM 4721 C C . SER A 1 4 ? -2.483 4.429 1.290 1.00 0.00 4 SER A C 12
ATOM 4722 O O . SER A 1 4 ? -1.805 5.259 0.716 1.00 0.00 4 SER A O 12
ATOM 4730 N N . CYS A 1 5 ? -3.524 3.815 0.801 1.00 0.00 5 CYS A N 12
ATOM 4731 C CA . CYS A 1 5 ? -4.048 4.040 -0.567 1.00 0.00 5 CYS A CA 12
ATOM 4732 C C . CYS A 1 5 ? -5.379 4.802 -0.523 1.00 0.00 5 CYS A C 12
ATOM 4733 O O . CYS A 1 5 ? -6.197 4.704 -1.418 1.00 0.00 5 CYS A O 12
ATOM 4740 N N . VAL A 1 6 ? -5.530 5.546 0.539 1.00 0.00 6 VAL A N 12
ATOM 4741 C CA . VAL A 1 6 ? -6.763 6.362 0.759 1.00 0.00 6 VAL A CA 12
ATOM 4742 C C . VAL A 1 6 ? -6.630 7.687 0.003 1.00 0.00 6 VAL A C 12
ATOM 4743 O O . VAL A 1 6 ? -7.354 7.938 -0.940 1.00 0.00 6 VAL A O 12
ATOM 4756 N N . TRP A 1 7 ? -5.698 8.489 0.453 1.00 0.00 7 TRP A N 12
ATOM 4757 C CA . TRP A 1 7 ? -5.435 9.817 -0.171 1.00 0.00 7 TRP A CA 12
ATOM 4758 C C . TRP A 1 7 ? -5.057 9.637 -1.646 1.00 0.00 7 TRP A C 12
ATOM 4759 O O . TRP A 1 7 ? -5.491 10.376 -2.507 1.00 0.00 7 TRP A O 12
ATOM 4780 N N . ILE A 1 8 ? -4.245 8.634 -1.859 1.00 0.00 8 ILE A N 12
ATOM 4781 C CA . ILE A 1 8 ? -3.760 8.290 -3.220 1.00 0.00 8 ILE A CA 12
ATOM 4782 C C . ILE A 1 8 ? -3.206 6.845 -3.191 1.00 0.00 8 ILE A C 12
ATOM 4783 O O . ILE A 1 8 ? -2.337 6.555 -2.391 1.00 0.00 8 ILE A O 12
ATOM 4799 N N . PRO A 1 9 ? -3.709 5.973 -4.041 1.00 0.00 9 PRO A N 12
ATOM 4800 C CA . PRO A 1 9 ? -3.129 4.611 -4.220 1.00 0.00 9 PRO A CA 12
ATOM 4801 C C . PRO A 1 9 ? -1.742 4.710 -4.862 1.00 0.00 9 PRO A C 12
ATOM 4802 O O . PRO A 1 9 ? -1.485 5.609 -5.641 1.00 0.00 9 PRO A O 12
ATOM 4813 N N . CYS A 1 10 ? -0.891 3.780 -4.509 1.00 0.00 10 CYS A N 12
ATOM 4814 C CA . CYS A 1 10 ? 0.495 3.777 -5.073 1.00 0.00 10 CYS A CA 12
ATOM 4815 C C . CYS A 1 10 ? 0.495 3.461 -6.576 1.00 0.00 10 CYS A C 12
ATOM 4816 O O . CYS A 1 10 ? -0.527 3.139 -7.154 1.00 0.00 10 CYS A O 12
ATOM 4823 N N . ILE A 1 11 ? 1.664 3.570 -7.151 1.00 0.00 11 ILE A N 12
ATOM 4824 C CA . ILE A 1 11 ? 1.868 3.304 -8.606 1.00 0.00 11 ILE A CA 12
ATOM 4825 C C . ILE A 1 11 ? 3.088 2.388 -8.736 1.00 0.00 11 ILE A C 12
ATOM 4826 O O . ILE A 1 11 ? 3.006 1.300 -9.275 1.00 0.00 11 ILE A O 12
ATOM 4842 N N . SER A 1 12 ? 4.188 2.878 -8.224 1.00 0.00 12 SER A N 12
ATOM 4843 C CA . SER A 1 12 ? 5.470 2.126 -8.257 1.00 0.00 12 SER A CA 12
ATOM 4844 C C . SER A 1 12 ? 5.338 0.878 -7.382 1.00 0.00 12 SER A C 12
ATOM 4845 O O . SER A 1 12 ? 5.529 -0.235 -7.834 1.00 0.00 12 SER A O 12
ATOM 4853 N N . ALA A 1 13 ? 5.005 1.127 -6.143 1.00 0.00 13 ALA A N 12
ATOM 4854 C CA . ALA A 1 13 ? 4.828 0.034 -5.150 1.00 0.00 13 ALA A CA 12
ATOM 4855 C C . ALA A 1 13 ? 3.623 -0.841 -5.523 1.00 0.00 13 ALA A C 12
ATOM 4856 O O . ALA A 1 13 ? 3.627 -2.028 -5.267 1.00 0.00 13 ALA A O 12
ATOM 4863 N N . ALA A 1 14 ? 2.627 -0.233 -6.121 1.00 0.00 14 ALA A N 12
ATOM 4864 C CA . ALA A 1 14 ? 1.400 -0.993 -6.528 1.00 0.00 14 ALA A CA 12
ATOM 4865 C C . ALA A 1 14 ? 1.739 -2.206 -7.413 1.00 0.00 14 ALA A C 12
ATOM 4866 O O . ALA A 1 14 ? 1.002 -3.172 -7.438 1.00 0.00 14 ALA A O 12
ATOM 4873 N N . LEU A 1 15 ? 2.845 -2.114 -8.110 1.00 0.00 15 LEU A N 12
ATOM 4874 C CA . LEU A 1 15 ? 3.288 -3.221 -9.003 1.00 0.00 15 LEU A CA 12
ATOM 4875 C C . LEU A 1 15 ? 3.745 -4.423 -8.159 1.00 0.00 15 LEU A C 12
ATOM 4876 O O . LEU A 1 15 ? 3.032 -5.403 -8.056 1.00 0.00 15 LEU A O 12
ATOM 4892 N N . GLY A 1 16 ? 4.917 -4.309 -7.580 1.00 0.00 16 GLY A N 12
ATOM 4893 C CA . GLY A 1 16 ? 5.476 -5.405 -6.732 1.00 0.00 16 GLY A CA 12
ATOM 4894 C C . GLY A 1 16 ? 4.563 -5.631 -5.524 1.00 0.00 16 GLY A C 12
ATOM 4895 O O . GLY A 1 16 ? 4.060 -6.715 -5.305 1.00 0.00 16 GLY A O 12
ATOM 4899 N N . CYS A 1 17 ? 4.389 -4.568 -4.780 1.00 0.00 17 CYS A N 12
ATOM 4900 C CA . CYS A 1 17 ? 3.527 -4.596 -3.563 1.00 0.00 17 CYS A CA 12
ATOM 4901 C C . CYS A 1 17 ? 2.048 -4.558 -3.982 1.00 0.00 17 CYS A C 12
ATOM 4902 O O . CYS A 1 17 ? 1.733 -4.659 -5.154 1.00 0.00 17 CYS A O 12
ATOM 4909 N N . SER A 1 18 ? 1.189 -4.412 -3.007 1.00 0.00 18 SER A N 12
ATOM 4910 C CA . SER A 1 18 ? -0.280 -4.359 -3.278 1.00 0.00 18 SER A CA 12
ATOM 4911 C C . SER A 1 18 ? -0.973 -3.425 -2.284 1.00 0.00 18 SER A C 12
ATOM 4912 O O . SER A 1 18 ? -0.507 -3.225 -1.179 1.00 0.00 18 SER A O 12
ATOM 4920 N N . CYS A 1 19 ? -2.079 -2.887 -2.728 1.00 0.00 19 CYS A N 12
ATOM 4921 C CA . CYS A 1 19 ? -2.874 -1.954 -1.880 1.00 0.00 19 CYS A CA 12
ATOM 4922 C C . CYS A 1 19 ? -4.093 -2.700 -1.328 1.00 0.00 19 CYS A C 12
ATOM 4923 O O . CYS A 1 19 ? -5.055 -2.948 -2.030 1.00 0.00 19 CYS A O 12
ATOM 4930 N N . LYS A 1 20 ? -3.993 -3.032 -0.066 1.00 0.00 20 LYS A N 12
ATOM 4931 C CA . LYS A 1 20 ? -5.083 -3.765 0.647 1.00 0.00 20 LYS A CA 12
ATOM 4932 C C . LYS A 1 20 ? -5.263 -3.135 2.031 1.00 0.00 20 LYS A C 12
ATOM 4933 O O . LYS A 1 20 ? -4.294 -2.779 2.675 1.00 0.00 20 LYS A O 12
ATOM 4952 N N . ASN A 1 21 ? -6.505 -3.022 2.435 1.00 0.00 21 ASN A N 12
ATOM 4953 C CA . ASN A 1 21 ? -6.862 -2.425 3.762 1.00 0.00 21 ASN A CA 12
ATOM 4954 C C . ASN A 1 21 ? -6.110 -1.102 3.986 1.00 0.00 21 ASN A C 12
ATOM 4955 O O . ASN A 1 21 ? -5.298 -0.982 4.883 1.00 0.00 21 ASN A O 12
ATOM 4966 N N . LYS A 1 22 ? -6.424 -0.155 3.135 1.00 0.00 22 LYS A N 12
ATOM 4967 C CA . LYS A 1 22 ? -5.812 1.215 3.172 1.00 0.00 22 LYS A CA 12
ATOM 4968 C C . LYS A 1 22 ? -4.308 1.226 3.528 1.00 0.00 22 LYS A C 12
ATOM 4969 O O . LYS A 1 22 ? -3.863 1.998 4.355 1.00 0.00 22 LYS A O 12
ATOM 4988 N N . VAL A 1 23 ? -3.579 0.340 2.890 1.00 0.00 23 VAL A N 12
ATOM 4989 C CA . VAL A 1 23 ? -2.111 0.209 3.098 1.00 0.00 23 VAL A CA 12
ATOM 4990 C C . VAL A 1 23 ? -1.474 -0.318 1.794 1.00 0.00 23 VAL A C 12
ATOM 4991 O O . VAL A 1 23 ? -1.981 -1.274 1.238 1.00 0.00 23 VAL A O 12
ATOM 5004 N N . CYS A 1 24 ? -0.401 0.291 1.338 1.00 0.00 24 CYS A N 12
ATOM 5005 C CA . CYS A 1 24 ? 0.255 -0.190 0.070 1.00 0.00 24 CYS A CA 12
ATOM 5006 C C . CYS A 1 24 ? 1.478 -1.029 0.461 1.00 0.00 24 CYS A C 12
ATOM 5007 O O . CYS A 1 24 ? 2.605 -0.634 0.234 1.00 0.00 24 CYS A O 12
ATOM 5014 N N . TYR A 1 25 ? 1.204 -2.170 1.043 1.00 0.00 25 TYR A N 12
ATOM 5015 C CA . TYR A 1 25 ? 2.285 -3.106 1.492 1.00 0.00 25 TYR A CA 12
ATOM 5016 C C . TYR A 1 25 ? 2.316 -4.389 0.653 1.00 0.00 25 TYR A C 12
ATOM 5017 O O . TYR A 1 25 ? 1.351 -4.739 0.003 1.00 0.00 25 TYR A O 12
ATOM 5035 N N . ARG A 1 26 ? 3.446 -5.048 0.707 1.00 0.00 26 ARG A N 12
ATOM 5036 C CA . ARG A 1 26 ? 3.640 -6.323 -0.053 1.00 0.00 26 ARG A CA 12
ATOM 5037 C C . ARG A 1 26 ? 3.520 -7.459 0.973 1.00 0.00 26 ARG A C 12
ATOM 5038 O O . ARG A 1 26 ? 4.475 -8.130 1.312 1.00 0.00 26 ARG A O 12
ATOM 5059 N N . ASN A 1 27 ? 2.304 -7.615 1.433 1.00 0.00 27 ASN A N 12
ATOM 5060 C CA . ASN A 1 27 ? 1.952 -8.659 2.444 1.00 0.00 27 ASN A CA 12
ATOM 5061 C C . ASN A 1 27 ? 2.656 -8.399 3.791 1.00 0.00 27 ASN A C 12
ATOM 5062 O O . ASN A 1 27 ? 3.640 -9.027 4.135 1.00 0.00 27 ASN A O 12
ATOM 5073 N N . GLY A 1 28 ? 2.104 -7.452 4.509 1.00 0.00 28 GLY A N 12
ATOM 5074 C CA . GLY A 1 28 ? 2.634 -7.056 5.847 1.00 0.00 28 GLY A CA 12
ATOM 5075 C C . GLY A 1 28 ? 3.938 -6.243 5.861 1.00 0.00 28 GLY A C 12
ATOM 5076 O O . GLY A 1 28 ? 4.224 -5.613 6.861 1.00 0.00 28 GLY A O 12
ATOM 5080 N N . ILE A 1 29 ? 4.692 -6.256 4.787 1.00 0.00 29 ILE A N 12
ATOM 5081 C CA . ILE A 1 29 ? 5.971 -5.474 4.773 1.00 0.00 29 ILE A CA 12
ATOM 5082 C C . ILE A 1 29 ? 5.705 -4.037 4.256 1.00 0.00 29 ILE A C 12
ATOM 5083 O O . ILE A 1 29 ? 5.113 -3.873 3.206 1.00 0.00 29 ILE A O 12
ATOM 5099 N N . PRO A 1 30 ? 6.137 -3.032 4.990 1.00 0.00 30 PRO A N 12
ATOM 5100 C CA . PRO A 1 30 ? 5.847 -1.616 4.638 1.00 0.00 30 PRO A CA 12
ATOM 5101 C C . PRO A 1 30 ? 6.578 -1.197 3.356 1.00 0.00 30 PRO A C 12
ATOM 5102 O O . PRO A 1 30 ? 7.766 -0.937 3.362 1.00 0.00 30 PRO A O 12
#

Sequence (30 aa):
CGESCVWIPCISAALGCSCKNKVCYRNGIPCGESCVWIPCISAALGCSCKNKVCYRNGIPCGESCVWIPCISAALGCSCKNKVCYRNGIPCGESCVWIPCISAALGCSCKNKVCYRNGIPCGESCVWIPCISAALGCSCKNKVCYRNGIPCGESCVWIPCISAALGCSCKNKVCYRNGIPCGESCVWIPCISAALGCSCKNKVCYRNGIPCGESCVWIPCISAALGCSCKNKVCYRNGIPCGESCVWIPCISAALGCSCKNKVCYRNGIPCGESCVWIPCISAALGCSCKNKVCYRNGIPCGESCVWIPCISAALGCSCKNKVCYRNGIPCGESCVWIPCISAALGCSCKNKVCYRNGIP

Solvent-accessible surface area: 2461 Å² total; per-residue (Å²): 52,49,111,33,13,113,229,108,108,25,146,81,11,51,150,36,14,62,64,127,119,117,34,5,61,148,122,73,102,99

Nearest PDB structures (foldseek):
  1bh4-assembly1_A  TM=1.034E+00  e=1.373E-05  Chassalia parviflora
  2kux-assembly1_A  TM=6.741E-01  e=1.654E-02  Oldenlandia affinis
  7rmr-assembly1_B  TM=3.800E-01  e=1.427E-02  Viola odorata
  7rih-assembly1_A  TM=3.448E-01  e=3.730E-02  Pigea enneasperma
  1bh4-assembly1_A  TM=9.327E-01  e=6.970E-05  Chassalia parviflora

Radius of gyration: 7.47 Å; Cα contacts (8 Å, |Δi|>4): 58; chains: 1; bounding box: 19×17×13 Å

InterPro domains:
  IPR005535 Cyclotide [PF03784] (1-30)
  IPR005535 Cyclotide [PIRSF037891] (2-30)
  IPR005535 Cyclotide [PS51052] (1-30)
  IPR012323 Cyclotide, bracelet, conserved site [PS60008] (4-13)
  IPR036146 Cyclotide superfamily [SSF57038] (4-30)

Foldseek 3Di:
DAFFPPVHHDDVLCVQFNHDPRTRGNVPHD

Secondary structure (DSSP, 8-state):
-----SSS--SHHHHSS---SS--SSSS--

Organism: Chassalia parviflora (NCBI:txid58431)